Protein AF-A0A820NAZ4-F1 (afdb_monomer_lite)

Structure (mmCIF, N/CA/C/O backbone):
data_AF-A0A820NAZ4-F1
#
_entry.id   AF-A0A820NAZ4-F1
#
loop_
_atom_site.group_PDB
_atom_site.id
_atom_site.type_symbol
_atom_site.label_atom_id
_atom_site.label_alt_id
_atom_site.label_comp_id
_atom_site.label_asym_id
_atom_site.label_entity_id
_atom_site.label_seq_id
_atom_site.pdbx_PDB_ins_code
_atom_site.Cartn_x
_atom_site.Cartn_y
_atom_site.Cartn_z
_atom_site.occupancy
_atom_site.B_iso_or_equiv
_atom_site.auth_seq_id
_atom_site.auth_comp_id
_atom_site.auth_asym_id
_atom_site.auth_atom_id
_atom_site.pdbx_PDB_model_num
ATOM 1 N N . MET A 1 1 ? -23.396 11.439 29.761 1.00 43.31 1 MET A N 1
ATOM 2 C CA . MET A 1 1 ? -22.260 11.178 30.669 1.00 43.31 1 MET A CA 1
ATOM 3 C C . MET A 1 1 ? -22.809 10.510 31.911 1.00 43.31 1 MET A C 1
ATOM 5 O O . MET A 1 1 ? -23.236 11.221 32.805 1.00 43.31 1 MET A O 1
ATOM 9 N N . SER A 1 2 ? -22.842 9.179 31.941 1.00 29.92 2 SER A N 1
ATOM 10 C CA . SER A 1 2 ? -23.024 8.398 33.173 1.00 29.92 2 SER A CA 1
ATOM 11 C C . SER A 1 2 ? -22.960 6.911 32.821 1.00 29.92 2 SER A C 1
ATOM 13 O O . SER A 1 2 ? -23.839 6.388 32.149 1.00 29.92 2 SER A O 1
ATOM 15 N N . CYS A 1 3 ? -21.876 6.248 33.231 1.00 36.50 3 CYS A N 1
ATOM 16 C CA . CYS A 1 3 ? -21.823 4.790 33.334 1.00 36.50 3 CYS A CA 1
ATOM 17 C C . CYS A 1 3 ? -22.458 4.423 34.684 1.00 36.50 3 CYS A C 1
ATOM 19 O O . CYS A 1 3 ? -21.758 4.375 35.690 1.00 36.50 3 CYS A O 1
ATOM 21 N N . THR A 1 4 ? -23.775 4.260 34.730 1.00 37.81 4 THR A N 1
ATOM 22 C CA . THR A 1 4 ? -24.551 3.821 35.908 1.00 37.81 4 THR A CA 1
ATOM 23 C C . THR A 1 4 ? -25.800 3.145 35.345 1.00 37.81 4 THR A C 1
ATOM 25 O O . THR A 1 4 ? -26.426 3.748 34.481 1.00 37.81 4 THR A O 1
ATOM 28 N N . THR A 1 5 ? -26.250 1.947 35.697 1.00 50.81 5 THR A N 1
ATOM 29 C CA . THR A 1 5 ? -26.069 1.032 36.837 1.00 50.81 5 THR A CA 1
ATOM 30 C C . THR A 1 5 ? -26.804 -0.245 36.418 1.00 50.81 5 THR A C 1
ATOM 32 O O . THR A 1 5 ? -27.943 -0.108 35.986 1.00 50.81 5 THR A O 1
ATOM 35 N N . ASP A 1 6 ? -26.177 -1.422 36.507 1.00 37.03 6 ASP A N 1
ATOM 36 C CA . ASP A 1 6 ? -26.756 -2.667 37.061 1.00 37.03 6 ASP A CA 1
ATOM 37 C C . ASP A 1 6 ? -25.753 -3.820 36.841 1.00 37.03 6 ASP A C 1
ATOM 39 O O . ASP A 1 6 ? -25.395 -4.152 35.710 1.00 37.03 6 ASP A O 1
ATOM 43 N N . GLU A 1 7 ? -25.229 -4.379 37.934 1.00 41.09 7 GLU A N 1
ATOM 44 C CA . GLU A 1 7 ? -24.516 -5.671 38.039 1.00 41.09 7 GLU A CA 1
ATOM 45 C C . GLU A 1 7 ? -23.232 -5.935 37.202 1.00 41.09 7 GLU A C 1
ATOM 47 O O . GLU A 1 7 ? -22.525 -6.898 37.489 1.00 41.09 7 GLU A O 1
ATOM 52 N N . ASN A 1 8 ? -22.831 -5.105 36.225 1.00 41.47 8 ASN A N 1
ATOM 53 C CA . ASN A 1 8 ? -21.684 -5.413 35.337 1.00 41.47 8 ASN A CA 1
ATOM 54 C C . ASN A 1 8 ? -20.589 -4.333 35.207 1.00 41.47 8 ASN A C 1
ATOM 56 O O . ASN A 1 8 ? -19.680 -4.469 34.384 1.00 41.47 8 ASN A O 1
ATOM 60 N N . VAL A 1 9 ? -20.602 -3.286 36.037 1.00 43.41 9 VAL A N 1
ATOM 61 C CA . VAL A 1 9 ? -19.617 -2.186 35.977 1.00 43.41 9 VAL A CA 1
ATOM 62 C C . VAL A 1 9 ? -18.813 -2.107 37.275 1.00 43.41 9 VAL A C 1
ATOM 64 O O . VAL A 1 9 ? -19.078 -1.290 38.147 1.00 43.41 9 VAL A O 1
ATOM 67 N N . HIS A 1 10 ? -17.789 -2.950 37.409 1.00 42.31 10 HIS A N 1
ATOM 68 C CA . HIS A 1 10 ? -16.833 -2.879 38.522 1.00 42.31 10 HIS A CA 1
ATOM 69 C C . HIS A 1 10 ? -15.385 -2.896 38.009 1.00 42.31 10 HIS A C 1
ATOM 71 O O . HIS A 1 10 ? -14.638 -3.847 38.224 1.00 42.31 10 HIS A O 1
ATOM 77 N N . CYS A 1 11 ? -14.970 -1.832 37.314 1.00 50.09 11 CYS A N 1
ATOM 78 C CA . CYS A 1 11 ? -13.540 -1.567 37.081 1.00 50.09 11 CYS A CA 1
ATOM 79 C C . CYS A 1 11 ? -13.102 -0.128 37.421 1.00 50.09 11 CYS A C 1
ATOM 81 O O . CYS A 1 11 ? -11.908 0.145 37.391 1.00 50.09 11 CYS A O 1
ATOM 83 N N . LEU A 1 12 ? -14.010 0.779 37.816 1.00 44.16 12 LEU A N 1
ATOM 84 C CA . LEU A 1 12 ? -13.638 2.136 38.257 1.00 44.16 12 LEU A CA 1
ATOM 85 C C . LEU A 1 12 ? -13.208 2.216 39.739 1.00 44.16 12 LEU A C 1
ATOM 87 O O . LEU A 1 12 ? -12.663 3.232 40.150 1.00 44.16 12 LEU A O 1
ATOM 91 N N . LEU A 1 13 ? -13.402 1.152 40.534 1.00 41.19 13 LEU A N 1
ATOM 92 C CA . LEU A 1 13 ? -13.198 1.161 41.996 1.00 41.19 13 LEU A CA 1
ATOM 93 C C . LEU A 1 13 ? -12.199 0.114 42.526 1.00 41.19 13 LEU A C 1
ATOM 95 O O . LEU A 1 13 ? -12.071 -0.061 43.735 1.00 41.19 13 LEU A O 1
ATOM 99 N N . SER A 1 14 ? -11.481 -0.623 41.672 1.00 39.50 14 SER A N 1
ATOM 100 C CA . SER A 1 14 ? -10.548 -1.657 42.153 1.00 39.50 14 SER A CA 1
ATOM 101 C C . SER A 1 14 ? -9.313 -1.798 41.255 1.00 39.50 14 SER A C 1
ATOM 103 O O . SER A 1 14 ? -9.389 -2.487 40.239 1.00 39.50 14 SER A O 1
ATOM 105 N N . PRO A 1 15 ? -8.145 -1.244 41.641 1.00 43.91 15 PRO A N 1
ATOM 106 C CA . PRO A 1 15 ? -6.883 -1.375 40.896 1.00 43.91 15 PRO A CA 1
ATOM 107 C C . PRO A 1 15 ? -6.293 -2.806 40.883 1.00 43.91 15 PRO A C 1
ATOM 109 O O . PRO A 1 15 ? -5.136 -2.991 40.524 1.00 43.91 15 PRO A O 1
ATOM 112 N N . ARG A 1 16 ? -7.069 -3.830 41.275 1.00 42.69 16 ARG A N 1
ATOM 113 C CA . ARG A 1 16 ? -6.657 -5.244 41.390 1.00 42.69 16 ARG A CA 1
ATOM 114 C C . ARG A 1 16 ? -7.432 -6.210 40.484 1.00 42.69 16 ARG A C 1
ATOM 116 O O . ARG A 1 16 ? -7.475 -7.402 40.772 1.00 42.69 16 ARG A O 1
ATOM 123 N N . ARG A 1 17 ? -8.099 -5.743 39.424 1.00 53.03 17 ARG A N 1
ATOM 124 C CA . ARG A 1 17 ? -8.658 -6.662 38.418 1.00 53.03 17 ARG A CA 1
ATOM 125 C C . ARG A 1 17 ? -7.715 -6.769 37.229 1.00 53.03 17 ARG A C 1
ATOM 127 O O . ARG A 1 17 ? -7.567 -5.840 36.443 1.00 53.03 17 ARG A O 1
ATOM 134 N N . ASP A 1 18 ? -7.131 -7.952 37.072 1.00 58.94 18 ASP A N 1
ATOM 135 C CA . ASP A 1 18 ? -6.245 -8.283 35.956 1.00 58.94 18 ASP A CA 1
ATOM 136 C C . ASP A 1 18 ? -6.973 -8.292 34.601 1.00 58.94 18 ASP A C 1
ATOM 138 O O . ASP A 1 18 ? -6.324 -8.338 33.559 1.00 58.94 18 ASP A O 1
ATOM 142 N N . SER A 1 19 ? -8.316 -8.261 34.564 1.00 61.78 19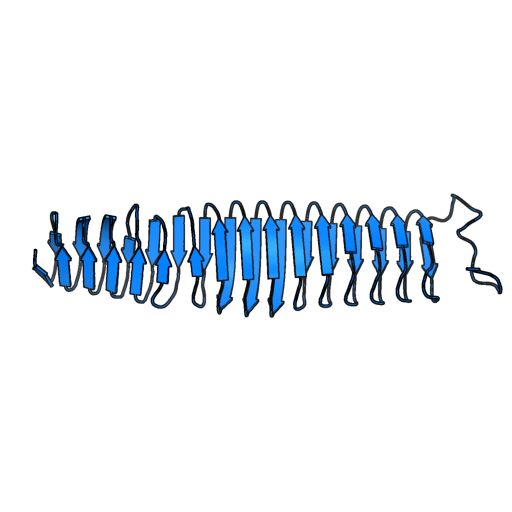 SER A N 1
ATOM 143 C CA . SER A 1 19 ? -9.102 -8.274 33.321 1.00 61.78 19 SER A CA 1
ATOM 144 C C . SER A 1 19 ? -10.504 -7.650 33.448 1.00 61.78 19 SER A C 1
ATOM 146 O O . SER A 1 19 ? -11.267 -8.014 34.342 1.00 61.78 19 SER A O 1
ATOM 148 N N . CYS A 1 20 ? -10.877 -6.780 32.497 1.00 65.50 20 CYS A N 1
ATOM 149 C CA . CYS A 1 20 ? -12.204 -6.150 32.371 1.00 65.50 20 CYS A CA 1
ATOM 150 C C . CYS A 1 20 ? -12.882 -6.504 31.029 1.00 65.50 20 CYS A C 1
ATOM 152 O O . CYS A 1 20 ? -12.213 -6.597 29.995 1.00 65.50 20 CYS A O 1
ATOM 154 N N . ARG A 1 21 ? -14.214 -6.680 31.027 1.00 66.12 21 ARG A N 1
ATOM 155 C CA . ARG A 1 21 ? -15.048 -6.826 29.816 1.00 66.12 21 ARG A CA 1
ATOM 156 C C . ARG A 1 21 ? -16.118 -5.736 29.785 1.00 66.12 21 ARG A C 1
ATOM 158 O O . ARG A 1 21 ? -16.802 -5.563 30.783 1.00 66.12 21 ARG A O 1
ATOM 165 N N . TYR A 1 22 ? -16.288 -5.074 28.643 1.00 66.50 22 TYR A N 1
ATOM 166 C CA . TYR A 1 22 ? -17.330 -4.065 28.429 1.00 66.50 22 TYR A CA 1
ATOM 167 C C . TYR A 1 22 ? -18.214 -4.417 27.239 1.00 66.50 22 TYR A C 1
ATOM 169 O O . TYR A 1 22 ? -17.705 -4.775 26.175 1.00 66.50 22 TYR A O 1
ATOM 177 N N . SER A 1 23 ? -19.525 -4.276 27.434 1.00 63.44 23 SER A N 1
ATOM 178 C CA . SER A 1 23 ? -20.565 -4.481 26.418 1.00 63.44 23 SER A CA 1
ATOM 179 C C . SER A 1 23 ? -21.281 -3.185 26.015 1.00 63.44 23 SER A C 1
ATOM 181 O O . SER A 1 23 ? -22.126 -3.224 25.126 1.00 63.44 23 SER A O 1
ATOM 183 N N . GLU A 1 24 ? -20.945 -2.047 26.629 1.00 63.25 24 GLU A N 1
ATOM 184 C CA . GLU A 1 24 ? -21.557 -0.743 26.347 1.00 63.25 24 GLU A CA 1
ATOM 185 C C . GLU A 1 24 ? -20.566 0.238 25.714 1.00 63.25 24 GLU A C 1
ATOM 187 O O . GLU A 1 24 ? -19.349 0.151 25.911 1.00 63.25 24 GLU A O 1
ATOM 192 N N . SER A 1 25 ? -21.085 1.147 24.888 1.00 64.00 25 SER A N 1
ATOM 193 C CA . SER A 1 25 ? -20.281 2.116 24.144 1.00 64.00 25 SER A CA 1
ATOM 194 C C . SER A 1 25 ? -19.766 3.252 25.028 1.00 64.00 25 SER A C 1
ATOM 196 O O . SER A 1 25 ? -20.462 3.707 25.929 1.00 64.00 25 SER A O 1
ATOM 198 N N . GLY A 1 26 ? -18.568 3.767 24.727 1.00 59.75 26 GLY A N 1
ATOM 199 C CA . GLY A 1 26 ? -18.014 4.948 25.410 1.00 59.75 26 GLY A CA 1
ATOM 200 C C . GLY A 1 26 ? -17.313 4.679 26.749 1.00 59.75 26 GLY A C 1
ATOM 201 O O . GLY A 1 26 ? -17.055 5.617 27.500 1.00 59.75 26 GLY A O 1
ATOM 202 N N . CYS A 1 27 ? -16.998 3.421 27.071 1.00 62.44 27 CYS A N 1
ATOM 203 C CA . CYS A 1 27 ? -16.370 3.057 28.345 1.00 62.44 27 CYS A CA 1
ATOM 204 C C . CYS A 1 27 ? -14.837 3.227 28.359 1.00 62.44 27 CYS A C 1
ATOM 206 O O . CYS A 1 27 ? -14.152 2.978 27.362 1.00 62.44 27 CYS A O 1
ATOM 208 N N . GLY A 1 28 ? -14.299 3.591 29.529 1.00 63.22 28 GLY A N 1
ATOM 209 C CA . GLY A 1 28 ? -12.864 3.642 29.827 1.00 63.22 28 GLY A CA 1
ATOM 210 C C . GLY A 1 28 ? -12.393 2.418 30.624 1.00 63.22 28 GLY A C 1
ATOM 211 O O . GLY A 1 28 ? -13.055 2.012 31.579 1.00 63.22 28 GLY A O 1
ATOM 212 N N . CYS A 1 29 ? -11.250 1.827 30.265 1.00 65.81 29 CYS A N 1
ATOM 213 C CA . CYS A 1 29 ? -10.682 0.675 30.974 1.00 65.81 29 CYS A CA 1
ATOM 214 C C . CYS A 1 29 ? -9.249 0.959 31.442 1.00 65.81 29 CYS A C 1
ATOM 216 O O . CYS A 1 29 ? -8.425 1.346 30.618 1.00 65.81 29 CYS A O 1
ATOM 218 N N . PHE A 1 30 ? -8.946 0.690 32.715 1.00 68.62 30 PHE A N 1
ATOM 219 C CA . PHE A 1 30 ? -7.589 0.710 33.276 1.00 68.62 30 PHE A CA 1
ATOM 220 C C . PHE A 1 30 ? -7.351 -0.607 34.023 1.00 68.62 30 PHE A C 1
ATOM 222 O O . PHE A 1 30 ? -7.817 -0.769 35.148 1.00 68.62 30 PHE A O 1
ATOM 229 N N . ALA A 1 31 ? -6.716 -1.584 33.375 1.00 69.25 31 ALA A N 1
ATOM 230 C CA . ALA A 1 31 ? -6.563 -2.940 33.919 1.00 69.25 31 ALA A CA 1
ATOM 231 C C . ALA A 1 31 ? -5.339 -3.659 33.342 1.00 69.25 31 ALA A C 1
ATOM 233 O O . ALA A 1 31 ? -4.750 -3.204 32.367 1.00 69.25 31 ALA A O 1
ATOM 234 N N . GLY A 1 32 ? -4.991 -4.831 33.880 1.00 69.62 32 GLY A N 1
ATOM 235 C CA . GLY A 1 32 ? -4.027 -5.721 33.221 1.00 69.62 32 GLY A CA 1
ATOM 236 C C . GLY A 1 32 ? -4.482 -6.086 31.800 1.00 69.62 32 GLY A C 1
ATOM 237 O O . GLY A 1 32 ? -3.719 -5.970 30.847 1.00 69.62 32 GLY A O 1
ATOM 238 N N . GLY A 1 33 ? -5.761 -6.419 31.623 1.00 76.12 33 GLY A N 1
ATOM 239 C CA . GLY A 1 33 ? -6.352 -6.810 30.346 1.00 76.12 33 GLY A CA 1
ATOM 240 C C . GLY A 1 33 ? -7.726 -6.188 30.098 1.00 76.12 33 GLY A C 1
ATOM 241 O O . GLY A 1 33 ? -8.526 -6.032 31.018 1.00 76.12 33 GLY A O 1
ATOM 242 N N . CYS A 1 34 ? -8.036 -5.865 28.843 1.00 74.69 34 CYS A N 1
ATOM 243 C CA . CYS A 1 34 ? -9.319 -5.278 28.449 1.00 74.69 34 CYS A CA 1
ATOM 244 C C . CYS A 1 34 ? -9.939 -6.001 27.251 1.00 74.69 34 CYS A C 1
ATOM 246 O O . CYS A 1 34 ? -9.283 -6.209 26.228 1.00 74.69 34 CYS A O 1
ATOM 248 N N . ARG A 1 35 ? -11.229 -6.338 27.352 1.00 77.38 35 ARG A N 1
ATOM 249 C CA . ARG A 1 35 ? -12.066 -6.785 26.232 1.00 77.38 35 ARG A CA 1
ATOM 250 C C . ARG A 1 35 ? -13.223 -5.818 26.022 1.00 77.38 35 ARG A C 1
ATOM 252 O O . ARG A 1 35 ? -14.130 -5.745 26.843 1.00 77.38 35 ARG A O 1
ATOM 259 N N . CYS A 1 36 ? -13.182 -5.098 24.913 1.00 72.88 36 CYS A N 1
ATOM 260 C CA . CYS A 1 36 ? -14.104 -4.021 24.588 1.00 72.88 36 CYS A CA 1
ATOM 261 C C . CYS A 1 36 ? -15.015 -4.537 23.434 1.00 72.88 36 CYS A C 1
ATOM 263 O O . CYS A 1 36 ? -14.535 -4.719 22.313 1.00 72.88 36 CYS A O 1
ATOM 265 N N . PHE A 1 37 ? -16.284 -4.890 23.706 1.00 74.31 37 PHE A N 1
ATOM 266 C CA . PHE A 1 37 ? -17.230 -5.440 22.707 1.00 74.31 37 PHE A CA 1
ATOM 267 C C . PHE A 1 37 ? -18.095 -4.383 22.023 1.00 74.31 37 PHE A C 1
ATOM 269 O O . PHE A 1 37 ? -18.587 -4.632 20.927 1.00 74.31 37 PHE A O 1
ATOM 276 N N . ALA A 1 38 ? -18.241 -3.214 22.636 1.00 68.69 38 ALA A N 1
ATOM 277 C CA . ALA A 1 38 ? -18.958 -2.080 22.076 1.00 68.69 38 ALA A CA 1
ATOM 278 C C . ALA A 1 38 ? -18.001 -0.996 21.563 1.00 68.69 38 ALA A C 1
ATOM 280 O O . ALA A 1 38 ? -16.799 -1.012 21.841 1.00 68.69 38 ALA A O 1
ATOM 281 N N . GLY A 1 39 ? -18.527 -0.114 20.713 1.00 72.00 39 GLY A N 1
ATOM 282 C CA . GLY A 1 39 ? -17.728 0.906 20.040 1.00 72.00 39 GLY A CA 1
ATOM 283 C C . GLY A 1 39 ? -17.372 2.086 20.943 1.00 72.00 39 GLY A C 1
ATOM 284 O O . GLY A 1 39 ? -17.982 2.303 21.988 1.00 72.00 39 GLY A O 1
ATOM 285 N N . GLY A 1 40 ? -16.381 2.879 20.535 1.00 71.06 40 GLY A N 1
ATOM 286 C CA . GLY A 1 40 ? -16.031 4.118 21.243 1.00 71.06 40 GLY A CA 1
ATOM 287 C C . GLY A 1 40 ? -15.323 3.921 22.589 1.00 71.06 40 GLY A C 1
ATOM 288 O O . GLY A 1 40 ? -15.285 4.844 23.397 1.00 71.06 40 GLY A O 1
ATOM 289 N N . CYS A 1 41 ? -14.796 2.728 22.871 1.00 71.31 41 CYS A N 1
ATOM 290 C CA . CYS A 1 41 ? -14.075 2.472 24.118 1.00 71.31 41 CYS A CA 1
ATOM 291 C C . CYS A 1 41 ? -12.646 3.035 24.099 1.00 71.31 41 CYS A C 1
ATOM 293 O O . CYS A 1 41 ? -11.955 2.959 23.080 1.00 71.31 41 CYS A O 1
ATOM 295 N N . SER A 1 42 ? -12.182 3.488 25.264 1.00 77.06 42 SER A N 1
ATOM 296 C CA . SER A 1 42 ? -10.789 3.870 25.522 1.00 77.06 42 SER A CA 1
ATOM 297 C C . SER A 1 42 ? -10.165 2.877 26.501 1.00 77.06 42 SER A C 1
ATOM 299 O O . SER A 1 42 ? -10.535 2.841 27.672 1.00 77.06 42 SER A O 1
ATOM 301 N N . CYS A 1 43 ? -9.245 2.033 26.036 1.00 73.62 43 CYS A N 1
ATOM 302 C CA . CYS A 1 43 ? -8.710 0.915 26.817 1.00 73.62 43 CYS A CA 1
ATOM 303 C C . CYS A 1 43 ? -7.194 1.158 27.093 1.00 73.62 43 CYS A C 1
ATOM 305 O O . CYS A 1 43 ? -6.404 1.237 26.149 1.00 73.62 43 CYS A O 1
ATOM 307 N N . HIS A 1 44 ? -6.786 1.304 28.364 1.00 80.06 44 HIS A N 1
ATOM 308 C CA . HIS A 1 44 ? -5.393 1.441 28.830 1.00 80.06 44 HIS A CA 1
ATOM 309 C C . HIS A 1 44 ? -4.992 0.202 29.648 1.00 80.06 44 HIS A C 1
ATOM 311 O O . HIS A 1 44 ? -5.477 0.004 30.763 1.00 80.06 44 HIS A O 1
ATOM 317 N N . ALA A 1 45 ? -4.161 -0.678 29.084 1.00 78.75 45 ALA A N 1
ATOM 318 C CA . ALA A 1 45 ? -3.889 -1.985 29.692 1.00 78.75 45 ALA A CA 1
ATOM 319 C C . ALA A 1 45 ? -2.553 -2.604 29.283 1.00 78.75 45 ALA A C 1
ATOM 321 O O . ALA A 1 45 ? -1.895 -2.118 28.378 1.00 78.75 45 ALA A O 1
ATOM 322 N N . SER A 1 46 ? -2.148 -3.733 29.870 1.00 79.38 46 SER A N 1
ATOM 323 C CA . SER A 1 46 ? -1.041 -4.507 29.283 1.00 79.38 46 SER A CA 1
ATOM 324 C C . SER A 1 46 ? -1.489 -5.228 27.998 1.00 79.38 46 SER A C 1
ATOM 326 O O . SER A 1 46 ? -0.716 -5.332 27.039 1.00 79.38 46 SER A O 1
ATOM 328 N N . GLY A 1 47 ? -2.767 -5.620 27.913 1.00 82.69 47 GLY A N 1
ATOM 329 C CA . GLY A 1 47 ? -3.384 -6.190 26.712 1.00 82.69 47 GLY A CA 1
ATOM 330 C C . GLY A 1 47 ? -4.813 -5.706 26.443 1.00 82.69 47 GLY A C 1
ATOM 331 O O . GLY A 1 47 ? -5.652 -5.695 27.338 1.00 82.69 47 GLY A O 1
ATOM 332 N N . CYS A 1 48 ? -5.124 -5.379 25.188 1.00 81.94 48 CYS A N 1
ATOM 333 C CA . CYS A 1 48 ? -6.450 -4.935 24.748 1.00 81.94 48 CYS A CA 1
ATOM 334 C C . CYS A 1 48 ? -6.975 -5.782 23.581 1.00 81.94 48 CYS A C 1
ATOM 336 O O . CYS A 1 48 ? -6.255 -6.079 22.626 1.00 81.94 48 CYS A O 1
ATOM 338 N N . SER A 1 49 ? -8.254 -6.154 23.631 1.00 83.94 49 SER A N 1
ATOM 339 C CA . SER A 1 49 ? -8.991 -6.781 22.531 1.00 83.94 49 SER A CA 1
ATOM 340 C C . SER A 1 49 ? -10.299 -6.036 22.271 1.00 83.94 49 SER A C 1
ATOM 342 O O . SER A 1 49 ? -11.194 -6.052 23.112 1.00 83.94 49 SER A O 1
ATOM 344 N N . CYS A 1 50 ? -10.423 -5.414 21.102 1.00 80.38 50 CYS A N 1
ATOM 345 C CA . CYS A 1 50 ? -11.575 -4.609 20.704 1.00 80.38 50 CYS A CA 1
ATOM 346 C C . CYS A 1 50 ? -12.333 -5.297 19.572 1.00 80.38 50 CYS A C 1
ATOM 348 O O . CYS A 1 50 ? -11.767 -5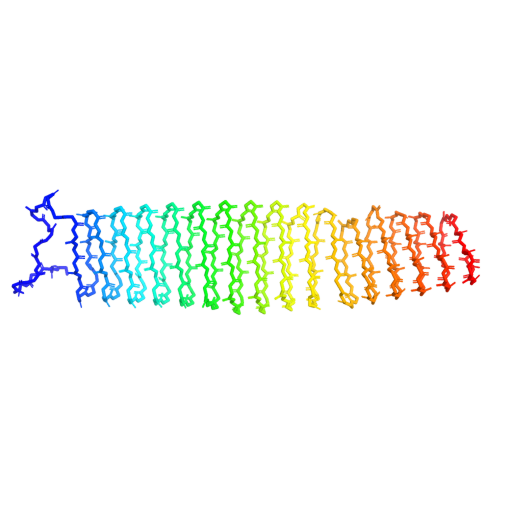.542 18.505 1.00 80.38 50 CYS A O 1
ATOM 350 N N . HIS A 1 51 ? -13.603 -5.616 19.806 1.00 81.31 51 HIS A N 1
ATOM 351 C CA . HIS A 1 51 ? -14.465 -6.277 18.828 1.00 81.31 51 HIS A CA 1
ATOM 352 C C . HIS A 1 51 ? -15.334 -5.312 18.023 1.00 81.31 51 HIS A C 1
ATOM 354 O O . HIS A 1 51 ? -15.696 -5.652 16.902 1.00 81.31 51 HIS A O 1
ATOM 360 N N . ALA A 1 52 ? -15.611 -4.118 18.544 1.00 77.00 52 ALA A N 1
ATOM 361 C CA . ALA A 1 52 ? -16.354 -3.074 17.845 1.00 77.00 52 ALA A CA 1
ATOM 362 C C . ALA A 1 52 ? -15.453 -1.899 17.442 1.00 77.00 52 ALA A C 1
ATOM 364 O O . ALA A 1 52 ? -14.289 -1.812 17.839 1.00 77.00 52 ALA A O 1
ATOM 365 N N . GLY A 1 53 ? -15.976 -1.057 16.550 1.00 77.12 53 GLY A N 1
ATOM 366 C CA . GLY A 1 53 ? -15.212 0.016 15.928 1.00 77.12 53 GLY A CA 1
ATOM 367 C C . GLY A 1 53 ? -15.065 1.264 16.795 1.00 77.12 53 GLY A C 1
ATOM 368 O O . GLY A 1 53 ? -15.754 1.437 17.798 1.00 77.12 53 GLY A O 1
ATOM 369 N N . GLY A 1 54 ? -14.164 2.163 16.400 1.00 77.44 54 GLY A N 1
ATOM 370 C CA . GLY A 1 54 ? -13.982 3.446 17.091 1.00 77.44 54 GLY A CA 1
ATOM 371 C C . GLY A 1 54 ? -13.248 3.350 18.431 1.00 77.44 54 GLY A C 1
ATOM 372 O O . GLY A 1 54 ? -13.403 4.230 19.270 1.00 77.44 54 GLY A O 1
ATOM 373 N N . CYS A 1 55 ? -12.485 2.281 18.675 1.00 77.75 55 CYS A N 1
ATOM 374 C CA . CYS A 1 55 ? -11.748 2.120 19.930 1.00 77.75 55 CYS A CA 1
ATOM 375 C C . CYS A 1 55 ? -10.383 2.822 19.908 1.00 77.75 55 CYS A C 1
ATOM 377 O O . CYS A 1 55 ? -9.622 2.686 18.945 1.00 77.75 55 CYS A O 1
ATOM 379 N N . GLY A 1 56 ? -10.043 3.487 21.013 1.00 81.69 56 GLY A N 1
ATOM 380 C CA . GLY A 1 56 ? -8.699 3.963 21.331 1.00 81.69 56 GLY A CA 1
ATOM 381 C C . GLY A 1 56 ? -8.005 2.999 22.292 1.00 81.69 56 GLY A C 1
ATOM 382 O O . GLY A 1 56 ? -8.533 2.711 23.362 1.00 81.69 56 GLY A O 1
ATOM 383 N N . CYS A 1 57 ? -6.834 2.476 21.933 1.00 81.75 57 CYS A N 1
ATOM 384 C CA . CYS A 1 57 ? -6.117 1.502 22.761 1.00 81.75 57 CYS A CA 1
ATOM 385 C C . CYS A 1 57 ? -4.691 1.958 23.052 1.00 81.75 57 CYS A C 1
ATOM 387 O O . CYS A 1 57 ? -3.924 2.181 22.117 1.00 81.75 57 CYS A O 1
ATOM 389 N N . PHE A 1 58 ? -4.321 1.997 24.328 1.00 84.38 58 PHE A N 1
ATOM 390 C CA . PHE A 1 58 ? -2.946 2.153 24.794 1.00 84.38 58 PHE A CA 1
ATOM 391 C C . PHE A 1 58 ? -2.558 0.883 25.542 1.00 84.38 58 PHE A C 1
ATOM 393 O O . PHE A 1 58 ? -3.047 0.657 26.647 1.00 84.38 58 PHE A O 1
ATOM 400 N N . ALA A 1 59 ? -1.742 0.019 24.931 1.00 84.50 59 ALA A N 1
ATOM 401 C CA . ALA A 1 59 ? -1.378 -1.230 25.594 1.00 84.50 59 ALA A CA 1
ATOM 402 C C . ALA A 1 59 ? -0.019 -1.813 25.229 1.00 84.50 59 ALA A C 1
ATOM 404 O O . ALA A 1 59 ? 0.586 -1.445 24.238 1.00 84.50 59 ALA A O 1
ATOM 405 N N . GLY A 1 60 ? 0.461 -2.799 25.984 1.00 80.56 60 GLY A N 1
ATOM 406 C CA . GLY A 1 60 ? 1.591 -3.619 25.529 1.00 80.56 60 GLY A CA 1
ATOM 407 C C . GLY A 1 60 ? 1.247 -4.381 24.240 1.00 80.56 60 GLY A C 1
ATOM 408 O O . GLY A 1 60 ? 2.048 -4.455 23.301 1.00 80.56 60 GLY A O 1
ATOM 409 N N . SER A 1 61 ? 0.015 -4.889 24.156 1.00 86.44 61 SER A N 1
ATOM 410 C CA . SER A 1 61 ? -0.518 -5.584 22.983 1.00 86.44 61 SER A CA 1
ATOM 411 C C . SER A 1 61 ? -1.970 -5.202 22.683 1.00 86.44 61 SER A C 1
ATOM 413 O O . SER A 1 61 ? -2.808 -5.152 23.578 1.00 86.44 61 SER A O 1
ATOM 415 N N . CYS A 1 62 ? -2.284 -4.965 21.408 1.00 85.50 62 CYS A N 1
ATOM 416 C CA . CYS A 1 62 ? -3.620 -4.586 20.946 1.00 85.50 62 CYS A CA 1
ATOM 417 C C . CYS A 1 62 ? -4.110 -5.511 19.833 1.00 85.50 62 CYS A C 1
ATOM 419 O O . CYS A 1 62 ? -3.398 -5.775 18.857 1.00 85.50 62 CYS A O 1
ATOM 421 N N . ARG A 1 63 ? -5.359 -5.967 19.947 1.00 87.62 63 ARG A N 1
ATOM 422 C CA . ARG A 1 63 ? -6.044 -6.763 18.928 1.00 87.62 63 ARG A CA 1
ATOM 423 C C . ARG A 1 63 ? -7.394 -6.139 18.588 1.00 87.62 63 ARG A C 1
ATOM 425 O O . ARG A 1 63 ? -8.288 -6.117 19.422 1.00 87.62 63 ARG A O 1
ATOM 432 N N . CYS A 1 64 ? -7.554 -5.660 17.362 1.00 84.31 64 CYS A N 1
ATOM 433 C CA . CYS A 1 64 ? -8.762 -4.979 16.903 1.00 84.31 64 CYS A CA 1
ATOM 434 C C . CYS A 1 64 ? -9.422 -5.781 15.787 1.00 84.31 64 CYS A C 1
ATOM 436 O O . CYS A 1 64 ? -8.801 -6.043 14.756 1.00 84.31 64 CYS A O 1
ATOM 438 N N . PHE A 1 65 ? -10.671 -6.184 15.996 1.00 83.31 65 PHE A N 1
ATOM 439 C CA . PHE A 1 65 ? -11.433 -6.973 15.033 1.00 83.31 65 PHE A CA 1
ATOM 440 C C . PHE A 1 65 ? -12.334 -6.123 14.139 1.00 83.31 65 PHE A C 1
ATOM 442 O O . PHE A 1 65 ? -12.595 -6.535 13.016 1.00 83.31 65 PHE A O 1
ATOM 449 N N . ALA A 1 66 ? -12.756 -4.944 14.597 1.00 80.38 66 ALA A N 1
ATOM 450 C CA . ALA A 1 66 ? -13.565 -4.003 13.827 1.00 80.38 66 ALA A CA 1
ATOM 451 C C . ALA A 1 66 ? -12.767 -2.760 13.405 1.00 80.38 66 ALA A C 1
ATOM 453 O O . ALA A 1 66 ? -11.610 -2.576 13.790 1.00 80.38 66 ALA A O 1
ATOM 454 N N . GLY A 1 67 ? -13.370 -1.966 12.519 1.00 78.06 67 GLY A N 1
ATOM 455 C CA . GLY A 1 67 ? -12.712 -0.835 11.878 1.00 78.06 67 GLY A CA 1
ATOM 456 C C . GLY A 1 67 ? -12.691 0.447 12.708 1.00 78.06 67 GLY A C 1
ATOM 457 O O . GLY A 1 67 ? -13.380 0.569 13.716 1.00 78.06 67 GLY A O 1
ATOM 458 N N . GLY A 1 68 ? -11.903 1.434 12.281 1.00 80.00 68 GLY A N 1
ATOM 459 C CA . GLY A 1 68 ? -11.850 2.740 12.953 1.00 80.00 68 GLY A CA 1
ATOM 460 C C . GLY A 1 68 ? -11.120 2.728 14.299 1.00 80.00 68 GLY A C 1
ATOM 461 O O . GLY A 1 68 ? -11.406 3.554 15.159 1.00 80.00 68 GLY A O 1
ATOM 462 N N . CYS A 1 69 ? -10.216 1.773 14.520 1.00 81.00 69 CYS A N 1
ATOM 463 C CA . CYS A 1 69 ? -9.432 1.702 15.753 1.00 81.00 69 CYS A CA 1
ATOM 464 C C . CYS A 1 69 ? -8.141 2.523 15.660 1.00 81.00 69 CYS A C 1
ATOM 466 O O . CYS A 1 69 ? -7.423 2.460 14.658 1.00 81.00 69 CYS A O 1
ATOM 468 N N . SER A 1 70 ? -7.804 3.194 16.759 1.00 86.44 70 SER A N 1
ATOM 469 C CA . SER A 1 70 ? -6.532 3.886 16.966 1.00 86.44 70 SER A CA 1
ATOM 470 C C . SER A 1 70 ? -5.757 3.179 18.071 1.00 86.44 70 SER A C 1
ATOM 472 O O . SER A 1 70 ? -6.210 3.115 19.210 1.00 86.44 70 SER A O 1
ATOM 474 N N . CYS A 1 71 ? -4.602 2.606 17.737 1.00 84.69 71 CYS A N 1
ATOM 475 C CA . CYS A 1 71 ? -3.829 1.774 18.660 1.00 84.69 71 CYS A CA 1
ATOM 476 C C . CYS A 1 71 ? -2.422 2.326 18.852 1.00 84.69 71 CYS A C 1
ATOM 478 O O . CYS A 1 71 ? -1.693 2.487 17.874 1.00 84.69 71 CYS A O 1
ATOM 480 N N . HIS A 1 72 ? -2.021 2.519 20.102 1.00 87.75 72 HIS A N 1
ATOM 481 C CA . HIS A 1 72 ? -0.647 2.759 20.509 1.00 87.75 72 HIS A CA 1
ATOM 482 C C . HIS A 1 72 ? -0.173 1.567 21.345 1.00 87.75 72 HIS A C 1
ATOM 484 O O . HIS A 1 72 ? -0.674 1.359 22.452 1.00 87.75 72 HIS A O 1
ATOM 490 N N . ALA A 1 73 ? 0.727 0.736 20.806 1.00 86.31 73 ALA A N 1
ATOM 491 C CA . ALA A 1 73 ? 1.149 -0.468 21.519 1.00 86.31 73 ALA A CA 1
ATOM 492 C C . ALA A 1 73 ? 2.558 -0.970 21.214 1.00 86.31 73 ALA A C 1
ATOM 494 O O . ALA A 1 73 ? 3.163 -0.591 20.227 1.00 86.31 73 ALA A O 1
ATOM 495 N N . GLY A 1 74 ? 3.084 -1.904 22.006 1.00 82.06 74 GLY A N 1
ATOM 496 C CA . GLY A 1 74 ? 4.278 -2.656 21.596 1.00 82.06 74 GLY A CA 1
ATOM 497 C C . GLY A 1 74 ? 4.001 -3.513 20.351 1.00 82.06 74 GLY A C 1
ATOM 498 O O . GLY A 1 74 ? 4.807 -3.581 19.418 1.00 82.06 74 GLY A O 1
ATOM 499 N N . SER A 1 75 ? 2.812 -4.118 20.301 1.00 88.00 75 SER A N 1
ATOM 500 C CA . SER A 1 75 ? 2.339 -4.924 19.174 1.00 88.00 75 SER A CA 1
ATOM 501 C C . SER A 1 75 ? 0.862 -4.676 18.857 1.00 88.00 75 SER A C 1
ATOM 503 O O . SER A 1 75 ? 0.019 -4.652 19.751 1.00 88.00 75 SER A O 1
ATOM 505 N N . CYS A 1 76 ? 0.538 -4.536 17.570 1.00 86.56 76 CYS A N 1
ATOM 506 C CA . CYS A 1 76 ? -0.821 -4.295 17.082 1.00 86.56 76 CYS A CA 1
ATOM 507 C C . CYS A 1 76 ? -1.228 -5.329 16.030 1.00 86.56 76 CYS A C 1
ATOM 509 O O . CYS A 1 76 ? -0.505 -5.569 15.060 1.00 86.56 76 CYS A O 1
ATOM 511 N N . ARG A 1 77 ? -2.421 -5.911 16.186 1.00 88.44 77 ARG A N 1
ATOM 512 C CA . ARG A 1 77 ? -3.074 -6.744 15.168 1.00 88.44 77 ARG A CA 1
ATOM 513 C C . ARG A 1 77 ? -4.463 -6.211 14.850 1.00 88.44 77 ARG A C 1
ATOM 515 O O . ARG A 1 77 ? -5.325 -6.213 15.722 1.00 88.44 77 ARG A O 1
ATOM 522 N N . CYS A 1 78 ? -4.694 -5.836 13.598 1.00 84.88 78 CYS A N 1
ATOM 523 C CA . CYS A 1 78 ? -5.972 -5.310 13.124 1.00 84.88 78 CYS A CA 1
ATOM 524 C C . CYS A 1 78 ? -6.538 -6.204 12.020 1.00 84.88 78 CYS A C 1
ATOM 526 O O . CYS A 1 78 ? -5.828 -6.529 11.069 1.00 84.88 78 CYS A O 1
ATOM 528 N N . PHE A 1 79 ? -7.802 -6.601 12.140 1.00 84.12 79 PHE A N 1
ATOM 529 C CA . PHE A 1 79 ? -8.475 -7.495 11.189 1.00 84.12 79 PHE A CA 1
ATOM 530 C C . PHE A 1 79 ? -9.501 -6.790 10.298 1.00 84.12 79 PHE A C 1
ATOM 532 O O . PHE A 1 79 ? -9.938 -7.384 9.322 1.00 84.12 79 PHE A O 1
ATOM 539 N N . ALA A 1 80 ? -9.860 -5.542 10.596 1.00 79.56 80 ALA A N 1
ATOM 540 C CA . ALA A 1 80 ? -10.806 -4.749 9.815 1.00 79.56 80 ALA A CA 1
ATOM 541 C C . ALA A 1 80 ? -10.199 -3.406 9.383 1.00 79.56 80 ALA A C 1
ATOM 543 O O . ALA A 1 80 ? -9.067 -3.071 9.741 1.00 79.56 80 ALA A O 1
ATOM 544 N N . GLY A 1 81 ? -10.923 -2.693 8.519 1.00 78.06 81 GLY A N 1
ATOM 545 C CA . GLY A 1 81 ? -10.403 -1.527 7.811 1.00 78.06 81 GLY A CA 1
ATOM 546 C C . GLY A 1 81 ? -10.419 -0.222 8.606 1.00 78.06 81 GLY A C 1
ATOM 547 O O . GLY A 1 81 ? -11.092 -0.098 9.624 1.00 78.06 81 GLY A O 1
ATOM 548 N N . GLY A 1 82 ? -9.686 0.786 8.136 1.00 80.19 82 GLY A N 1
ATOM 549 C CA . GLY A 1 82 ? -9.683 2.115 8.764 1.00 80.19 82 GLY A CA 1
ATOM 550 C C . GLY A 1 82 ? -8.932 2.179 10.097 1.00 80.19 82 GLY A C 1
ATOM 551 O O . GLY A 1 82 ? -9.287 2.972 10.964 1.00 80.19 82 GLY A O 1
ATOM 552 N N . CYS A 1 83 ? -7.923 1.330 10.297 1.00 80.94 83 CYS A N 1
ATOM 553 C CA . CYS A 1 83 ? -7.119 1.337 11.520 1.00 80.94 83 CYS A CA 1
ATOM 554 C C . CYS A 1 83 ? -5.897 2.252 11.396 1.00 80.94 83 CYS A C 1
ATOM 556 O O . CYS A 1 83 ? -5.215 2.259 10.366 1.00 80.94 83 CYS A O 1
ATOM 558 N N . SER A 1 84 ? -5.591 2.960 12.482 1.00 87.19 84 SER A N 1
ATOM 559 C CA . SER A 1 84 ? -4.339 3.692 12.666 1.00 87.19 84 SER A CA 1
ATOM 560 C C . SER A 1 84 ? -3.547 3.066 13.809 1.00 87.19 84 SER A C 1
ATOM 562 O O . SER A 1 84 ? -4.019 2.998 14.942 1.00 87.19 84 SER A O 1
ATOM 564 N N . CYS A 1 85 ? -2.345 2.576 13.518 1.00 85.25 85 CYS A N 1
ATOM 565 C CA . CYS A 1 85 ? -1.523 1.852 14.483 1.00 85.25 85 CYS A CA 1
ATOM 566 C C . CYS A 1 85 ? -0.157 2.509 14.627 1.00 85.25 85 CYS A C 1
ATOM 568 O O . CYS A 1 85 ? 0.545 2.695 13.635 1.00 85.25 85 CYS A O 1
ATOM 570 N N . HIS A 1 86 ? 0.234 2.784 15.864 1.00 88.12 86 HIS A N 1
ATOM 571 C CA . HIS A 1 86 ? 1.566 3.222 16.244 1.00 88.12 86 HIS A CA 1
ATOM 572 C C . HIS A 1 86 ? 2.162 2.151 17.162 1.00 88.12 86 HIS A C 1
ATOM 574 O O . HIS A 1 86 ? 1.725 2.015 18.305 1.00 88.12 86 HIS A O 1
ATOM 580 N N . ALA A 1 87 ? 3.076 1.321 16.653 1.00 86.81 87 ALA A N 1
ATOM 581 C CA . ALA A 1 87 ? 3.596 0.206 17.440 1.00 86.81 87 ALA A CA 1
ATOM 582 C C . ALA A 1 87 ? 5.003 -0.249 17.082 1.00 86.81 87 ALA A C 1
ATOM 584 O O . ALA A 1 87 ? 5.469 -0.012 15.984 1.00 86.81 87 ALA A O 1
ATOM 585 N N . GLY A 1 88 ? 5.673 -0.997 17.960 1.00 82.06 88 GLY A N 1
ATOM 586 C CA . GLY A 1 88 ? 6.925 -1.669 17.582 1.00 82.06 88 GLY A CA 1
ATOM 587 C C . GLY A 1 88 ? 6.721 -2.624 16.397 1.00 82.06 88 GLY A C 1
ATOM 588 O O . GLY A 1 88 ? 7.515 -2.651 15.454 1.00 82.06 88 GLY A O 1
ATOM 589 N N . SER A 1 89 ? 5.598 -3.349 16.402 1.00 86.94 89 SER A N 1
ATOM 590 C CA . SER A 1 89 ? 5.177 -4.228 15.309 1.00 86.94 89 SER A CA 1
ATOM 591 C C . SER A 1 89 ? 3.684 -4.100 14.993 1.00 86.94 89 SER A C 1
ATOM 593 O O . SER A 1 89 ? 2.843 -4.090 15.893 1.00 86.94 89 SER A O 1
ATOM 595 N N . CYS A 1 90 ? 3.346 -4.051 13.703 1.00 85.81 90 CYS A N 1
ATOM 596 C CA . CYS A 1 90 ? 1.968 -3.945 13.218 1.00 85.81 90 CYS A CA 1
ATOM 597 C C . CYS A 1 90 ? 1.642 -5.060 12.223 1.00 85.81 90 CYS A C 1
ATOM 599 O O . CYS A 1 90 ? 2.394 -5.297 11.275 1.00 85.81 90 CYS A O 1
ATOM 601 N N . ARG A 1 91 ? 0.489 -5.714 12.399 1.00 87.50 91 ARG A N 1
ATOM 602 C CA . ARG A 1 91 ? -0.071 -6.651 11.421 1.00 87.50 91 ARG A CA 1
ATOM 603 C C . ARG A 1 91 ? -1.515 -6.285 11.095 1.00 87.50 91 ARG A C 1
ATOM 605 O O . ARG A 1 91 ? -2.360 -6.287 11.984 1.00 87.50 91 ARG A O 1
ATOM 612 N N . CYS A 1 92 ? -1.802 -6.011 9.830 1.00 83.31 92 CYS A N 1
ATOM 613 C CA . CYS A 1 92 ? -3.118 -5.569 9.377 1.00 83.31 92 CYS A CA 1
ATOM 614 C C . CYS A 1 92 ? -3.658 -6.504 8.294 1.00 83.31 92 CYS A C 1
ATOM 616 O O . CYS A 1 92 ? -2.944 -6.813 7.344 1.00 83.31 92 CYS A O 1
ATOM 618 N N . HIS A 1 93 ? -4.908 -6.937 8.438 1.00 82.69 93 HIS A N 1
ATOM 619 C CA . HIS A 1 93 ? -5.583 -7.905 7.568 1.00 82.69 93 HIS A CA 1
ATOM 620 C C . HIS A 1 93 ? -6.876 -7.339 6.943 1.00 82.69 93 HIS A C 1
ATOM 622 O O . HIS A 1 93 ? -7.873 -8.047 6.860 1.00 82.69 93 HIS A O 1
ATOM 628 N N . ALA A 1 94 ? -6.884 -6.066 6.532 1.00 72.69 94 ALA A N 1
ATOM 629 C CA . ALA A 1 94 ? -8.031 -5.419 5.883 1.00 72.69 94 ALA A CA 1
ATOM 630 C C . ALA A 1 94 ? -7.644 -4.109 5.181 1.00 72.69 94 ALA A C 1
ATOM 632 O O . ALA A 1 94 ? -6.525 -3.631 5.333 1.00 72.69 94 ALA A O 1
ATOM 633 N N . GLY A 1 95 ? -8.567 -3.524 4.410 1.00 75.06 95 GLY A N 1
ATOM 634 C CA . GLY A 1 95 ? -8.326 -2.314 3.618 1.00 75.06 95 GLY A CA 1
ATOM 635 C C . GLY A 1 95 ? -8.239 -1.009 4.421 1.00 75.06 95 GLY A C 1
ATOM 636 O O . GLY A 1 95 ? -8.956 -0.807 5.397 1.00 75.06 95 GLY A O 1
ATOM 637 N N . GLY A 1 96 ? -7.389 -0.083 3.978 1.00 76.25 96 GLY A N 1
ATOM 638 C CA . GLY A 1 96 ? -7.324 1.276 4.522 1.00 76.25 96 GLY A CA 1
ATOM 639 C C . GLY A 1 96 ? -6.621 1.380 5.876 1.00 76.25 96 GLY A C 1
ATOM 640 O O . GLY A 1 96 ? -7.156 1.987 6.801 1.00 76.25 96 GLY A O 1
ATOM 641 N N . CYS A 1 97 ? -5.428 0.799 6.010 1.00 79.06 97 CYS A N 1
ATOM 642 C CA . CYS A 1 97 ? -4.638 0.885 7.243 1.00 79.06 97 CYS A CA 1
ATOM 643 C C . CYS A 1 97 ? -3.525 1.936 7.150 1.00 79.06 97 CYS A C 1
ATOM 645 O O . CYS A 1 97 ? -2.841 2.041 6.127 1.00 79.06 97 CYS A O 1
ATOM 647 N N . ARG A 1 98 ? -3.310 2.670 8.247 1.00 85.12 98 ARG A N 1
ATOM 648 C CA . ARG A 1 98 ? -2.132 3.518 8.467 1.00 85.12 98 ARG A CA 1
ATOM 649 C C . ARG A 1 98 ? -1.298 2.932 9.596 1.00 85.12 98 ARG A C 1
ATOM 651 O O . ARG A 1 98 ? -1.786 2.781 10.713 1.00 85.12 98 ARG A O 1
ATOM 658 N N . CYS A 1 99 ? -0.046 2.603 9.315 1.00 83.69 99 CYS A N 1
ATOM 659 C CA . CYS A 1 99 ? 0.829 1.952 10.283 1.00 83.69 99 CYS A CA 1
ATOM 660 C C . CYS A 1 99 ? 2.142 2.712 10.417 1.00 83.69 99 CYS A C 1
ATOM 662 O O . CYS A 1 99 ? 2.830 2.926 9.423 1.00 83.69 99 CYS A O 1
ATOM 664 N N . PHE A 1 100 ? 2.502 3.043 11.648 1.00 85.94 100 PHE A N 1
ATOM 665 C CA . PHE A 1 100 ? 3.797 3.579 12.039 1.00 85.94 100 PHE A CA 1
ATOM 666 C C . PHE A 1 100 ? 4.458 2.540 12.941 1.00 85.94 100 PHE A C 1
ATOM 668 O O . PHE A 1 100 ? 3.963 2.297 14.045 1.00 85.94 100 PHE A O 1
ATOM 675 N N . ALA A 1 101 ? 5.491 1.847 12.449 1.00 85.56 101 ALA A N 1
ATOM 676 C CA . ALA A 1 101 ? 6.091 0.755 13.212 1.00 85.56 101 ALA A CA 1
ATOM 677 C C . ALA A 1 101 ? 7.557 0.447 12.923 1.00 85.56 101 ALA A C 1
ATOM 679 O O . ALA A 1 101 ? 8.075 0.801 11.882 1.00 85.56 101 ALA A O 1
ATOM 680 N N . GLY A 1 102 ? 8.242 -0.291 13.797 1.00 80.50 102 GLY A N 1
ATOM 681 C CA . GLY A 1 102 ? 9.551 -0.864 13.446 1.00 80.50 102 GLY A CA 1
ATOM 682 C C . GLY A 1 102 ? 9.427 -1.883 12.303 1.00 80.50 102 GLY A C 1
ATOM 683 O O . GLY A 1 102 ? 10.194 -1.862 11.337 1.00 80.50 102 GLY A O 1
ATOM 684 N N . GLY A 1 103 ? 8.395 -2.727 12.373 1.00 83.62 103 GLY A N 1
ATOM 685 C CA . GLY A 1 103 ? 8.034 -3.685 11.328 1.00 83.62 103 GLY A CA 1
ATOM 686 C C . GLY A 1 103 ? 6.534 -3.703 11.044 1.00 83.62 103 GLY A C 1
ATOM 687 O O . GLY A 1 103 ? 5.717 -3.716 11.967 1.00 83.62 103 GLY A O 1
ATOM 688 N N . CYS A 1 104 ? 6.164 -3.737 9.762 1.00 82.88 104 CYS A N 1
ATOM 689 C CA . CYS A 1 104 ? 4.771 -3.716 9.330 1.00 82.88 104 CYS A CA 1
ATOM 690 C C . CYS A 1 104 ? 4.451 -4.839 8.334 1.00 82.88 104 CYS A C 1
ATOM 692 O O . CYS A 1 104 ? 5.104 -4.977 7.300 1.00 82.88 104 CYS A O 1
ATOM 694 N N . GLY A 1 105 ? 3.423 -5.633 8.636 1.00 83.88 105 GLY A N 1
ATOM 695 C CA . GLY A 1 105 ? 2.869 -6.659 7.756 1.00 83.88 105 GLY A CA 1
ATOM 696 C C . GLY A 1 105 ? 1.428 -6.336 7.374 1.00 83.88 105 GLY A C 1
ATOM 697 O O . GLY A 1 105 ? 0.554 -6.363 8.234 1.00 83.88 105 GLY A O 1
ATOM 698 N N . CYS A 1 106 ? 1.154 -6.078 6.098 1.00 79.75 106 CYS A N 1
ATOM 699 C CA . CYS A 1 106 ? -0.187 -5.727 5.627 1.00 79.75 106 CYS A CA 1
ATOM 700 C C . CYS A 1 106 ? -0.693 -6.730 4.590 1.00 79.75 106 CYS A C 1
ATOM 702 O O . CYS A 1 106 ? 0.001 -7.019 3.617 1.00 79.75 106 CYS A O 1
ATOM 704 N N . HIS A 1 107 ? -1.917 -7.213 4.780 1.00 84.19 107 HIS A N 1
ATOM 705 C CA . HIS A 1 107 ? -2.683 -7.984 3.807 1.00 84.19 107 HIS A CA 1
ATOM 706 C C . HIS A 1 107 ? -4.009 -7.245 3.557 1.00 84.19 107 HIS A C 1
ATOM 708 O O . HIS A 1 107 ? -4.942 -7.390 4.343 1.00 84.19 107 HIS A O 1
ATOM 714 N N . ALA A 1 108 ? -4.050 -6.345 2.566 1.00 71.44 108 ALA A N 1
ATOM 715 C CA . ALA A 1 108 ? -5.039 -5.258 2.518 1.00 71.44 108 ALA A CA 1
ATOM 716 C C . ALA A 1 108 ? -5.311 -4.708 1.107 1.00 71.44 108 ALA A C 1
ATOM 718 O O . ALA A 1 108 ? -4.405 -4.637 0.291 1.00 71.44 108 ALA A O 1
ATOM 719 N N . SER A 1 109 ? -6.511 -4.194 0.829 1.00 69.31 109 SER A N 1
ATOM 720 C CA . SER A 1 109 ? -6.744 -3.271 -0.296 1.00 69.31 109 SER A CA 1
ATOM 721 C C . SER A 1 109 ? -6.472 -1.834 0.177 1.00 69.31 109 SER A C 1
ATOM 723 O O . SER A 1 109 ? -7.333 -1.214 0.800 1.00 69.31 109 SER A O 1
ATOM 725 N N . GLY A 1 110 ? -5.262 -1.314 -0.028 1.00 73.31 110 GLY A N 1
ATOM 726 C CA . GLY A 1 110 ? -4.860 0.018 0.433 1.00 73.31 110 GLY A CA 1
ATOM 727 C C . GLY A 1 110 ? -4.118 0.003 1.768 1.00 73.31 110 GLY A C 1
ATOM 728 O O . GLY A 1 110 ? -4.719 -0.225 2.819 1.00 73.31 110 GLY A O 1
ATOM 729 N N . CYS A 1 111 ? -2.816 0.298 1.742 1.00 76.75 111 CYS A N 1
ATOM 730 C CA . CYS A 1 111 ? -2.009 0.450 2.951 1.00 76.75 111 CYS A CA 1
ATOM 731 C C . CYS A 1 111 ? -1.057 1.651 2.884 1.00 76.75 111 CYS A C 1
ATOM 733 O O . CYS A 1 111 ? -0.425 1.884 1.856 1.00 76.75 111 CYS A O 1
ATOM 735 N N . SER A 1 112 ? -0.935 2.393 3.985 1.00 83.62 112 SER A N 1
ATOM 736 C CA . SER A 1 112 ? 0.089 3.425 4.170 1.00 83.62 112 SER A CA 1
ATOM 737 C C . SER A 1 112 ? 0.965 3.047 5.356 1.00 83.62 112 SER A C 1
ATOM 739 O O . SER A 1 112 ? 0.508 3.064 6.498 1.00 83.62 112 SER A O 1
ATOM 741 N N . CYS A 1 113 ? 2.217 2.691 5.093 1.00 80.19 113 CYS A N 1
ATOM 742 C CA . CYS A 1 113 ? 3.137 2.187 6.109 1.00 80.19 113 CYS A CA 1
ATOM 743 C C . CYS A 1 113 ? 4.362 3.091 6.209 1.00 80.19 113 CYS A C 1
ATOM 745 O O . CYS A 1 113 ? 5.033 3.324 5.205 1.00 80.19 113 CYS A O 1
ATOM 747 N N . HIS A 1 114 ? 4.676 3.547 7.414 1.00 85.31 114 HIS A N 1
ATOM 748 C CA . HIS A 1 114 ? 5.942 4.170 7.761 1.00 85.31 114 HIS A CA 1
ATOM 749 C C . HIS A 1 114 ? 6.675 3.232 8.721 1.00 85.31 114 HIS A C 1
ATOM 751 O O . HIS A 1 114 ? 6.255 3.083 9.870 1.00 85.31 114 HIS A O 1
ATOM 757 N N . ALA A 1 115 ? 7.697 2.518 8.240 1.00 81.94 115 ALA A N 1
ATOM 758 C CA . ALA A 1 115 ? 8.365 1.525 9.075 1.00 81.94 115 ALA A CA 1
ATOM 759 C C . ALA A 1 115 ? 9.832 1.273 8.758 1.00 81.94 115 ALA A C 1
ATOM 761 O O . ALA A 1 115 ? 10.281 1.533 7.658 1.00 81.94 115 ALA A O 1
ATOM 762 N N . GLY A 1 116 ? 10.587 0.673 9.678 1.00 77.44 116 GLY A N 1
ATOM 763 C CA . GLY A 1 116 ? 11.926 0.167 9.346 1.00 77.44 116 GLY A CA 1
ATOM 764 C C . GLY A 1 116 ? 11.863 -0.888 8.232 1.00 77.44 116 GLY A C 1
ATOM 765 O O . GLY A 1 116 ? 12.618 -0.838 7.259 1.00 77.44 116 GLY A O 1
ATOM 766 N N . SER A 1 117 ? 10.891 -1.799 8.330 1.00 81.38 117 SER A N 1
ATOM 767 C CA . SER A 1 117 ? 10.621 -2.830 7.325 1.00 81.38 117 SER A CA 1
ATOM 768 C C . SER A 1 117 ? 9.125 -3.011 7.049 1.00 81.38 117 SER A C 1
ATOM 770 O O . SER A 1 117 ? 8.305 -3.021 7.968 1.00 81.38 117 SER A O 1
ATOM 772 N N . CYS A 1 118 ? 8.768 -3.195 5.775 1.00 78.88 118 CYS A N 1
ATOM 773 C CA . CYS A 1 118 ? 7.386 -3.388 5.325 1.00 78.88 118 CYS A CA 1
ATOM 774 C C . CYS A 1 118 ? 7.240 -4.650 4.470 1.00 78.88 118 CYS A C 1
ATOM 776 O O . CYS A 1 118 ? 7.969 -4.840 3.495 1.00 78.88 118 CYS A O 1
ATOM 778 N N . ARG A 1 119 ? 6.244 -5.485 4.783 1.00 82.75 119 ARG A N 1
ATOM 779 C CA . ARG A 1 119 ? 5.794 -6.594 3.936 1.00 82.75 119 ARG A CA 1
ATOM 780 C C . ARG A 1 119 ? 4.316 -6.422 3.610 1.00 82.75 119 ARG A C 1
ATOM 782 O O . ARG A 1 119 ? 3.470 -6.537 4.491 1.00 82.75 119 ARG A O 1
ATOM 789 N N . CYS A 1 120 ? 4.007 -6.181 2.344 1.00 75.88 120 CYS A N 1
ATOM 790 C CA . CYS A 1 120 ? 2.658 -5.857 1.893 1.00 75.88 120 CYS A CA 1
ATOM 791 C C . CYS A 1 120 ? 2.196 -6.854 0.828 1.00 75.88 120 CYS A C 1
ATOM 793 O O . CYS A 1 120 ? 2.872 -7.045 -0.179 1.00 75.88 120 CYS A O 1
ATOM 795 N N . HIS A 1 121 ? 1.035 -7.461 1.040 1.00 78.94 121 HIS A N 1
ATOM 796 C CA . HIS A 1 121 ? 0.287 -8.249 0.063 1.00 78.94 121 HIS A CA 1
ATOM 797 C C . HIS A 1 121 ? -1.023 -7.490 -0.190 1.00 78.94 121 HIS A C 1
ATOM 799 O O . HIS A 1 121 ? -1.881 -7.456 0.688 1.00 78.94 121 HIS A O 1
ATOM 805 N N . ALA A 1 122 ? -1.141 -6.746 -1.293 1.00 66.38 122 ALA A N 1
ATOM 806 C CA . ALA A 1 122 ? -2.177 -5.712 -1.385 1.00 66.38 122 ALA A CA 1
ATOM 807 C C . ALA A 1 122 ? -2.494 -5.210 -2.800 1.00 66.38 122 ALA A C 1
ATOM 809 O O . ALA A 1 122 ? -1.667 -5.285 -3.698 1.00 66.38 122 ALA A O 1
ATOM 810 N N . GLY A 1 123 ? -3.666 -4.603 -2.990 1.00 62.72 123 GLY A N 1
ATOM 811 C CA . GLY A 1 123 ? -3.898 -3.665 -4.096 1.00 62.72 123 GLY A CA 1
ATOM 812 C C . GLY A 1 123 ? -3.680 -2.245 -3.583 1.00 62.72 123 GLY A C 1
ATOM 813 O O . GLY A 1 123 ? -4.413 -1.827 -2.693 1.00 62.72 123 GLY A O 1
ATOM 814 N N . GLY A 1 124 ? -2.674 -1.521 -4.081 1.00 68.00 124 GLY A N 1
ATOM 815 C CA . GLY A 1 124 ? -2.365 -0.162 -3.625 1.00 68.00 124 GLY A CA 1
ATOM 816 C C . GLY A 1 124 ? -1.628 -0.107 -2.282 1.00 68.00 124 GLY A C 1
ATOM 817 O O . GLY A 1 124 ? -2.233 -0.299 -1.231 1.00 68.00 124 GLY A O 1
ATOM 818 N N . CYS A 1 125 ? -0.331 0.214 -2.279 1.00 71.38 125 CYS A N 1
ATOM 819 C CA . CYS A 1 125 ? 0.397 0.473 -1.028 1.00 71.38 125 CYS A CA 1
ATOM 820 C C . CYS A 1 125 ? 1.387 1.625 -1.160 1.00 71.38 125 CYS A C 1
ATOM 822 O O . CYS A 1 125 ? 2.148 1.690 -2.123 1.00 71.38 125 CYS A O 1
ATOM 824 N N . ARG A 1 126 ? 1.398 2.506 -0.160 1.00 76.25 126 ARG A N 1
ATOM 825 C CA . ARG A 1 126 ? 2.375 3.577 0.002 1.00 76.25 126 ARG A CA 1
ATOM 826 C C . ARG A 1 126 ? 3.272 3.246 1.190 1.00 76.25 126 ARG A C 1
ATOM 828 O O . ARG A 1 126 ? 2.833 3.288 2.335 1.00 76.25 126 ARG A O 1
ATOM 835 N N . CYS A 1 127 ? 4.520 2.892 0.917 1.00 74.19 127 CYS A N 1
ATOM 836 C CA . CYS A 1 127 ? 5.465 2.476 1.948 1.00 74.19 127 CYS A CA 1
ATOM 837 C C . CYS A 1 127 ? 6.630 3.460 2.023 1.00 74.19 127 CYS A C 1
ATOM 839 O O . CYS A 1 127 ? 7.310 3.686 1.028 1.00 74.19 127 CYS A O 1
ATOM 841 N N . PHE A 1 128 ? 6.876 4.000 3.208 1.00 78.19 128 PHE A N 1
ATOM 842 C CA . PHE A 1 128 ? 8.084 4.730 3.563 1.00 78.19 128 PHE A CA 1
ATOM 843 C C . PHE A 1 128 ? 8.880 3.826 4.500 1.00 78.19 128 PHE A C 1
ATOM 845 O O . PHE A 1 128 ? 8.457 3.628 5.639 1.00 78.19 128 PHE A O 1
ATOM 852 N N . ALA A 1 129 ? 9.954 3.199 4.014 1.00 73.19 129 ALA A N 1
ATOM 853 C CA . ALA A 1 129 ? 10.700 2.261 4.849 1.00 73.19 129 ALA A CA 1
ATOM 854 C C . ALA A 1 129 ? 12.193 2.166 4.570 1.00 73.19 129 ALA A C 1
ATOM 856 O O . ALA A 1 129 ? 12.659 2.581 3.523 1.00 73.19 129 ALA A O 1
ATOM 857 N N . GLY A 1 130 ? 12.955 1.546 5.471 1.00 66.50 130 GLY A N 1
ATOM 858 C CA . GLY A 1 130 ? 14.316 1.111 5.141 1.00 66.50 130 GLY A CA 1
ATOM 859 C C . GLY A 1 130 ? 14.299 0.027 4.056 1.00 66.50 130 GLY A C 1
ATOM 860 O O . GLY A 1 130 ? 15.042 0.100 3.078 1.00 66.50 130 GLY A O 1
ATOM 861 N N . GLY A 1 131 ? 13.378 -0.937 4.184 1.00 70.12 131 GLY A N 1
ATOM 862 C CA . GLY A 1 131 ? 13.173 -2.014 3.214 1.00 70.12 131 GLY A CA 1
ATOM 863 C C . GLY A 1 131 ? 11.704 -2.391 3.004 1.00 70.12 131 GLY A C 1
ATOM 864 O O . GLY A 1 131 ? 10.934 -2.494 3.960 1.00 70.12 131 GLY A O 1
ATOM 865 N N . CYS A 1 132 ? 11.314 -2.643 1.750 1.00 70.69 132 CYS A N 1
ATOM 866 C CA . CYS A 1 132 ? 9.951 -3.034 1.369 1.00 70.69 132 CYS A CA 1
ATOM 867 C C . CYS A 1 132 ? 9.915 -4.337 0.554 1.00 70.69 132 CYS A C 1
ATOM 869 O O . CYS A 1 132 ? 10.625 -4.486 -0.440 1.00 70.69 132 CYS A O 1
ATOM 871 N N . ARG A 1 133 ? 9.022 -5.265 0.918 1.00 75.50 133 ARG A N 1
ATOM 872 C CA . ARG A 1 133 ? 8.606 -6.412 0.091 1.00 75.50 133 ARG A CA 1
ATOM 873 C C . ARG A 1 133 ? 7.126 -6.286 -0.245 1.00 75.50 133 ARG A C 1
ATOM 875 O O . ARG A 1 133 ? 6.283 -6.441 0.635 1.00 75.50 133 ARG A O 1
ATOM 882 N N . CYS A 1 134 ? 6.817 -6.055 -1.515 1.00 70.25 134 CYS A N 1
ATOM 883 C CA . CYS A 1 134 ? 5.461 -5.813 -1.990 1.00 70.25 134 CYS A CA 1
ATOM 884 C C . CYS A 1 134 ? 5.038 -6.880 -3.012 1.00 70.25 134 CYS A C 1
ATOM 886 O O . CYS A 1 134 ? 5.617 -7.011 -4.091 1.00 70.25 134 CYS A O 1
ATOM 888 N N . PHE A 1 135 ? 3.993 -7.626 -2.671 1.00 74.06 135 PHE A N 1
ATOM 889 C CA . PHE A 1 135 ? 3.287 -8.567 -3.537 1.00 74.06 135 PHE A CA 1
ATOM 890 C C . PHE A 1 135 ? 1.955 -7.933 -3.926 1.00 74.06 135 PHE A C 1
ATOM 892 O O . PHE A 1 135 ? 0.915 -8.235 -3.343 1.00 74.06 135 PHE A O 1
ATOM 899 N N . AL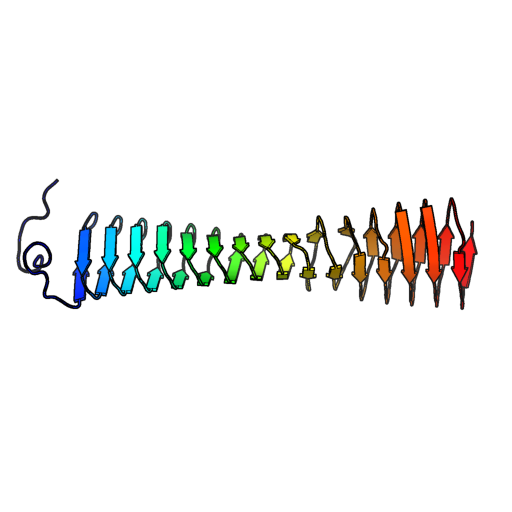A A 1 136 ? 2.022 -6.942 -4.813 1.00 62.84 136 ALA A N 1
ATOM 900 C CA . ALA A 1 136 ? 0.938 -5.989 -4.977 1.00 62.84 136 ALA A CA 1
ATOM 901 C C . ALA A 1 136 ? 0.913 -5.324 -6.357 1.00 62.84 136 ALA A C 1
ATOM 903 O O . ALA A 1 136 ? 1.938 -5.231 -7.040 1.00 62.84 136 ALA A O 1
ATOM 904 N N . VAL A 1 137 ? -0.274 -4.848 -6.736 1.00 61.47 137 VAL A N 1
ATOM 905 C CA . VAL A 1 137 ? -0.498 -4.004 -7.916 1.00 61.47 137 VAL A CA 1
ATOM 906 C C . VAL A 1 137 ? -0.567 -2.551 -7.447 1.00 61.47 137 VAL A C 1
ATOM 908 O O . VAL A 1 137 ? -1.379 -2.229 -6.579 1.00 61.47 137 VAL A O 1
ATOM 911 N N . GLY A 1 138 ? 0.280 -1.676 -7.998 1.00 61.31 138 GLY A N 1
ATOM 912 C CA . GLY A 1 138 ? 0.243 -0.235 -7.719 1.00 61.31 138 GLY A CA 1
ATOM 913 C C . GLY A 1 138 ? 0.870 0.150 -6.378 1.00 61.31 138 GLY A C 1
ATOM 914 O O . GLY A 1 138 ? 0.199 0.674 -5.491 1.00 61.31 138 GLY A O 1
ATOM 915 N N . CYS A 1 139 ? 2.168 -0.095 -6.213 1.00 64.19 139 CYS A N 1
ATOM 916 C CA . CYS A 1 139 ? 2.904 0.353 -5.032 1.00 64.19 139 CYS A CA 1
ATOM 917 C C . CYS A 1 139 ? 3.677 1.648 -5.291 1.00 64.19 139 CYS A C 1
ATOM 919 O O . CYS A 1 139 ? 4.239 1.878 -6.357 1.00 64.19 139 CYS A O 1
ATOM 921 N N . SER A 1 140 ? 3.746 2.503 -4.281 1.00 68.31 140 SER A N 1
ATOM 922 C CA . SER A 1 140 ? 4.672 3.630 -4.229 1.00 68.31 140 SER A CA 1
ATOM 923 C C . SER A 1 140 ? 5.565 3.425 -3.016 1.00 68.31 140 SER A C 1
ATOM 925 O O . SER A 1 140 ? 5.086 3.455 -1.883 1.00 68.31 140 SER A O 1
ATOM 927 N N . CYS A 1 141 ? 6.847 3.167 -3.250 1.00 66.69 141 CYS A N 1
ATOM 928 C CA . CYS A 1 141 ? 7.790 2.834 -2.193 1.00 66.69 141 CYS A CA 1
ATOM 929 C C . CYS A 1 141 ? 8.891 3.891 -2.138 1.00 66.69 141 CYS A C 1
ATOM 931 O O . CYS A 1 141 ? 9.670 4.057 -3.073 1.00 66.69 141 CYS A O 1
ATOM 933 N N . HIS A 1 142 ? 8.974 4.601 -1.025 1.00 70.38 142 HIS A N 1
ATOM 934 C CA . HIS A 1 142 ? 10.108 5.447 -0.699 1.00 70.38 142 HIS A CA 1
ATOM 935 C C . HIS A 1 142 ? 10.978 4.668 0.289 1.00 70.38 142 HIS A C 1
ATOM 937 O O . HIS A 1 142 ? 10.767 4.741 1.500 1.00 70.38 142 HIS A O 1
ATOM 943 N N . ALA A 1 143 ? 11.862 3.814 -0.236 1.00 63.81 143 ALA A N 1
ATOM 944 C CA . ALA A 1 143 ? 12.667 2.937 0.600 1.00 63.81 143 ALA A CA 1
ATOM 945 C C . ALA A 1 143 ? 14.013 2.574 -0.008 1.00 63.81 143 ALA A C 1
ATOM 947 O O . ALA A 1 143 ? 14.058 2.226 -1.183 1.00 63.81 143 ALA A O 1
ATOM 948 N N . GLY A 1 144 ? 15.057 2.536 0.833 1.00 57.03 144 GLY A N 1
ATOM 949 C CA . GLY A 1 144 ? 16.439 2.231 0.435 1.00 57.03 144 GLY A CA 1
ATOM 950 C C . GLY A 1 144 ? 16.616 0.874 -0.262 1.00 57.03 144 GLY A C 1
ATOM 951 O O . GLY A 1 144 ? 17.567 0.692 -1.025 1.00 57.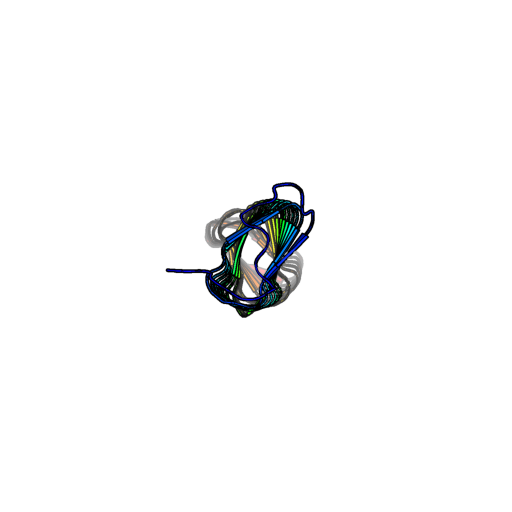03 144 GLY A O 1
ATOM 952 N N . GLY A 1 145 ? 15.672 -0.055 -0.075 1.00 63.53 145 GLY A N 1
ATOM 953 C CA . GLY A 1 145 ? 15.533 -1.246 -0.910 1.00 63.53 145 GLY A CA 1
ATOM 954 C C . GLY A 1 145 ? 14.083 -1.699 -1.089 1.00 63.53 145 GLY A C 1
ATOM 955 O O . GLY A 1 145 ? 13.310 -1.740 -0.130 1.00 63.53 145 GLY A O 1
ATOM 956 N N . CYS A 1 146 ? 13.706 -2.080 -2.316 1.00 62.91 146 CYS A N 1
ATOM 957 C CA . CYS A 1 146 ? 12.362 -2.598 -2.621 1.00 62.91 146 CYS A CA 1
ATOM 958 C C . CYS A 1 146 ? 12.402 -3.874 -3.469 1.00 62.91 146 CYS A C 1
ATOM 960 O O . CYS A 1 146 ? 13.065 -3.933 -4.505 1.00 62.91 146 CYS A O 1
ATOM 962 N N . HIS A 1 147 ? 11.603 -4.865 -3.076 1.00 70.12 147 HIS A N 1
ATOM 963 C CA . HIS A 1 147 ? 11.331 -6.072 -3.851 1.00 70.12 147 HIS A CA 1
ATOM 964 C C . HIS A 1 147 ? 9.846 -6.124 -4.223 1.00 70.12 147 HIS A C 1
ATOM 966 O O . HIS A 1 147 ? 8.999 -6.321 -3.349 1.00 70.12 147 HIS A O 1
ATOM 972 N N . CYS A 1 148 ? 9.538 -5.968 -5.514 1.00 62.91 148 CYS A N 1
ATOM 973 C CA . CYS A 1 148 ? 8.173 -5.983 -6.047 1.00 62.91 148 CYS A CA 1
ATOM 974 C C . CYS A 1 148 ? 7.953 -7.171 -6.998 1.00 62.91 148 CYS A C 1
ATOM 976 O O . CYS A 1 148 ? 8.651 -7.284 -8.009 1.00 62.91 148 CYS A O 1
ATOM 978 N N . SER A 1 149 ? 6.952 -8.017 -6.735 1.00 60.75 149 SER A N 1
ATOM 979 C CA . SER A 1 149 ? 6.695 -9.223 -7.544 1.00 60.75 149 SER A CA 1
ATOM 980 C C . SER A 1 149 ? 5.613 -9.082 -8.625 1.00 60.75 149 SER A C 1
ATOM 982 O O . SER A 1 149 ? 5.719 -9.779 -9.628 1.00 60.75 149 SER A O 1
ATOM 984 N N . VAL A 1 150 ? 4.616 -8.192 -8.480 1.00 54.34 150 VAL A N 1
ATOM 985 C CA . VAL A 1 150 ? 3.406 -8.223 -9.338 1.00 54.34 150 VAL A CA 1
ATOM 986 C C . VAL A 1 150 ? 3.341 -7.086 -10.370 1.00 54.34 150 VAL A C 1
ATOM 988 O O . VAL A 1 150 ? 3.554 -7.365 -11.543 1.00 54.34 150 VAL A O 1
ATOM 991 N N . SER A 1 151 ? 3.092 -5.811 -10.027 1.00 52.38 151 SER A N 1
ATOM 992 C CA . SER A 1 151 ? 3.069 -4.747 -11.062 1.00 52.38 151 SER A CA 1
ATOM 993 C C . SER A 1 151 ? 3.084 -3.313 -10.511 1.00 52.38 151 SER A C 1
ATOM 995 O O . SER A 1 151 ? 2.570 -3.062 -9.425 1.00 52.38 151 SER A O 1
ATOM 997 N N . CYS A 1 152 ? 3.648 -2.382 -11.297 1.00 50.75 152 CYS A N 1
ATOM 998 C CA . CYS A 1 152 ? 3.730 -0.925 -11.079 1.00 50.75 152 CYS A CA 1
ATOM 999 C C . CYS A 1 152 ? 4.246 -0.499 -9.693 1.00 50.75 152 CYS A C 1
ATOM 1001 O O . CYS A 1 152 ? 3.467 -0.309 -8.763 1.00 50.75 152 CYS A O 1
ATOM 1003 N N . CYS A 1 153 ? 5.568 -0.310 -9.586 1.00 53.09 153 CYS A N 1
ATOM 1004 C CA . CYS A 1 153 ? 6.201 0.304 -8.417 1.00 53.09 153 CYS A CA 1
ATOM 1005 C C . CYS A 1 153 ? 6.833 1.641 -8.825 1.00 53.09 153 CYS A C 1
ATOM 1007 O O . CYS A 1 153 ? 7.686 1.648 -9.713 1.00 53.09 153 CYS A O 1
ATOM 1009 N N . SER A 1 154 ? 6.422 2.744 -8.195 1.00 56.62 154 SER A N 1
ATOM 1010 C CA . SER A 1 154 ? 7.143 4.024 -8.249 1.00 56.62 154 SER A CA 1
ATOM 1011 C C . SER A 1 154 ? 8.101 4.065 -7.060 1.00 56.62 154 SER A C 1
ATOM 1013 O O . SER A 1 154 ? 7.647 4.181 -5.919 1.00 56.62 154 SER A O 1
ATOM 1015 N N . CYS A 1 155 ? 9.404 3.914 -7.317 1.00 55.38 155 CYS A N 1
ATOM 1016 C CA . CYS A 1 155 ? 10.437 3.862 -6.277 1.00 55.38 155 CYS A CA 1
ATOM 1017 C C . CYS A 1 155 ? 11.377 5.075 -6.366 1.00 55.38 155 CYS A C 1
ATOM 1019 O O . CYS A 1 155 ? 11.898 5.349 -7.452 1.00 55.38 155 CYS A O 1
ATOM 1021 N N . LEU A 1 156 ? 11.594 5.789 -5.251 1.00 53.03 156 LEU A N 1
ATOM 1022 C CA . LEU A 1 156 ? 12.242 7.117 -5.263 1.00 53.03 156 LEU A CA 1
ATOM 1023 C C . LEU A 1 156 ? 13.689 7.200 -4.705 1.00 53.03 156 LEU A C 1
ATOM 1025 O O . LEU A 1 156 ? 14.305 8.237 -4.876 1.00 53.03 156 LEU A O 1
ATOM 1029 N N . ALA A 1 157 ? 14.276 6.165 -4.097 1.00 49.06 157 ALA A N 1
ATOM 1030 C CA . ALA A 1 157 ? 15.727 6.066 -3.810 1.00 49.06 157 ALA A CA 1
ATOM 1031 C C . ALA A 1 157 ? 16.135 4.632 -3.387 1.00 49.06 157 ALA A C 1
ATOM 1033 O O . ALA A 1 157 ? 15.429 4.070 -2.561 1.00 49.06 157 ALA A O 1
ATOM 1034 N N . GLY A 1 158 ? 17.222 4.028 -3.910 1.00 55.72 158 GLY A N 1
ATOM 1035 C CA . GLY A 1 158 ? 17.718 2.711 -3.440 1.00 55.72 158 GLY A CA 1
ATOM 1036 C C . GLY A 1 158 ? 18.042 1.640 -4.499 1.00 55.72 158 GLY A C 1
ATOM 1037 O O . GLY A 1 158 ? 18.065 1.917 -5.699 1.00 55.72 158 GLY A O 1
ATOM 1038 N N . PHE A 1 159 ? 18.305 0.405 -4.038 1.00 52.91 159 PHE A N 1
ATOM 1039 C CA . PHE A 1 159 ? 18.481 -0.794 -4.877 1.00 52.91 159 PHE A CA 1
ATOM 1040 C C . PHE A 1 159 ? 17.168 -1.580 -4.983 1.00 52.91 159 PHE A C 1
ATOM 1042 O O . PHE A 1 159 ? 16.564 -1.942 -3.970 1.00 52.91 159 PHE A O 1
ATOM 1049 N N . TYR A 1 160 ? 16.732 -1.901 -6.201 1.00 61.25 160 TYR A N 1
ATOM 1050 C CA . TYR A 1 160 ? 15.416 -2.511 -6.416 1.00 61.25 160 TYR A CA 1
ATOM 1051 C C . TYR A 1 160 ? 15.480 -3.789 -7.237 1.00 61.25 160 TYR A C 1
ATOM 1053 O O . TYR A 1 160 ? 16.160 -3.839 -8.259 1.00 61.25 160 TYR A O 1
ATOM 1061 N N . ALA A 1 161 ? 14.690 -4.793 -6.854 1.00 55.25 161 ALA A N 1
ATOM 1062 C CA . ALA A 1 161 ? 14.410 -5.949 -7.700 1.00 55.25 161 ALA A CA 1
ATOM 1063 C C . ALA A 1 161 ? 12.921 -5.969 -8.069 1.00 55.25 161 ALA A C 1
ATOM 1065 O O . ALA A 1 161 ? 12.052 -5.999 -7.194 1.00 55.25 161 ALA A O 1
ATOM 1066 N N . CYS A 1 162 ? 12.623 -5.939 -9.366 1.00 57.78 162 CYS A N 1
ATOM 1067 C CA . CYS A 1 162 ? 11.258 -5.891 -9.888 1.00 57.78 162 CYS A CA 1
ATOM 1068 C C . CYS A 1 162 ? 11.011 -7.025 -10.887 1.00 57.78 162 CYS A C 1
ATOM 1070 O O . CYS A 1 162 ? 11.800 -7.208 -11.815 1.00 57.78 162 CYS A O 1
ATOM 1072 N N . CYS A 1 163 ? 9.896 -7.750 -10.739 1.00 48.41 163 CYS A N 1
ATOM 1073 C CA . CYS A 1 163 ? 9.641 -8.914 -11.589 1.00 48.41 163 CYS A CA 1
ATOM 1074 C C . CYS A 1 163 ? 8.922 -8.638 -12.921 1.00 48.41 163 CYS A C 1
ATOM 1076 O O . CYS A 1 163 ? 9.262 -9.359 -13.847 1.00 48.41 163 CYS A O 1
ATOM 1078 N N . GLN A 1 164 ? 8.023 -7.643 -13.104 1.00 49.56 164 GLN A N 1
ATOM 1079 C CA . GLN A 1 164 ? 7.318 -7.487 -14.412 1.00 49.56 164 GLN A CA 1
ATOM 1080 C C . GLN A 1 164 ? 6.776 -6.100 -14.836 1.00 49.56 164 GLN A C 1
ATOM 1082 O O . GLN A 1 164 ? 6.209 -5.392 -14.015 1.00 49.56 164 GLN A O 1
ATOM 1087 N N . ARG A 1 165 ? 6.893 -5.785 -16.145 1.00 49.88 165 ARG A N 1
ATOM 1088 C CA . ARG A 1 165 ? 6.401 -4.615 -16.943 1.00 49.88 165 ARG A CA 1
ATOM 1089 C C . ARG A 1 165 ? 6.908 -3.204 -16.578 1.00 49.88 165 ARG A C 1
ATOM 1091 O O . ARG A 1 165 ? 7.320 -2.964 -15.454 1.00 49.88 165 ARG A O 1
ATOM 1098 N N . ARG A 1 166 ? 6.877 -2.316 -17.597 1.00 50.97 166 ARG A N 1
ATOM 1099 C CA . ARG A 1 166 ? 7.417 -0.934 -17.698 1.00 50.97 166 ARG A CA 1
ATOM 1100 C C . ARG A 1 166 ? 7.266 -0.110 -16.410 1.00 50.97 166 ARG A C 1
ATOM 1102 O O . ARG A 1 166 ? 6.162 0.006 -15.890 1.00 50.97 166 ARG A O 1
ATOM 1109 N N . ARG A 1 167 ? 8.369 0.474 -15.918 1.00 59.34 167 ARG A N 1
ATOM 1110 C CA . ARG A 1 167 ? 8.432 1.294 -14.686 1.00 59.34 167 ARG A CA 1
ATOM 1111 C C . ARG A 1 167 ? 9.363 2.491 -14.843 1.00 59.34 167 ARG A C 1
ATOM 1113 O O . ARG A 1 167 ? 10.305 2.405 -15.621 1.00 59.34 167 ARG A O 1
ATOM 1120 N N . PHE A 1 168 ? 9.131 3.526 -14.036 1.00 57.16 168 PHE A N 1
ATOM 1121 C CA . PHE A 1 168 ? 10.063 4.627 -13.790 1.00 57.16 168 PHE A CA 1
ATOM 1122 C C . PHE A 1 168 ? 10.735 4.439 -12.421 1.00 57.16 168 PHE A C 1
ATOM 1124 O O . PHE A 1 168 ? 10.049 4.376 -11.400 1.00 57.16 168 PHE A O 1
ATOM 1131 N N . CYS A 1 169 ? 12.064 4.337 -12.394 1.00 58.59 169 CYS A N 1
ATOM 1132 C CA . CYS A 1 169 ? 12.852 4.246 -11.163 1.00 58.59 169 CYS A CA 1
ATOM 1133 C C . CYS A 1 169 ? 13.836 5.419 -11.058 1.00 58.59 169 CYS A C 1
ATOM 1135 O O . CYS A 1 169 ? 14.564 5.715 -12.005 1.00 58.59 169 CYS A O 1
ATOM 1137 N N . PHE A 1 170 ? 13.920 6.043 -9.883 1.00 57.75 170 PHE A N 1
ATOM 1138 C CA . PHE A 1 170 ? 14.959 7.028 -9.558 1.00 57.75 170 PHE A CA 1
ATOM 1139 C C . PHE A 1 170 ? 16.119 6.341 -8.806 1.00 57.75 170 PHE A C 1
ATOM 1141 O O . PHE A 1 170 ? 16.380 6.639 -7.645 1.00 57.75 170 PHE A O 1
ATOM 1148 N N . GLY A 1 171 ? 16.756 5.335 -9.426 1.00 61.44 171 GLY A N 1
ATOM 1149 C CA . GLY A 1 171 ? 17.881 4.592 -8.834 1.00 61.44 171 GLY A CA 1
ATOM 1150 C C . GLY A 1 171 ? 18.177 3.232 -9.487 1.00 61.44 171 GLY A C 1
ATOM 1151 O O . GLY A 1 171 ? 17.593 2.888 -10.518 1.00 61.44 171 GLY A O 1
ATOM 1152 N N . CYS A 1 172 ? 19.054 2.441 -8.851 1.00 58.47 172 CYS A N 1
ATOM 1153 C CA . CYS A 1 172 ? 19.556 1.157 -9.351 1.00 58.47 172 CYS A CA 1
ATOM 1154 C C . CYS A 1 172 ? 18.459 0.086 -9.410 1.00 58.47 172 CYS A C 1
ATOM 1156 O O . CYS A 1 172 ? 17.964 -0.384 -8.384 1.00 58.47 172 CYS A O 1
ATOM 1158 N N . CYS A 1 173 ? 18.113 -0.353 -10.617 1.00 64.56 173 CYS A N 1
ATOM 1159 C CA . CYS A 1 173 ? 16.987 -1.250 -10.875 1.00 64.56 173 CYS A CA 1
ATOM 1160 C C . CYS A 1 173 ? 17.480 -2.588 -11.473 1.00 64.56 173 CYS A C 1
ATOM 1162 O O . CYS A 1 173 ? 18.180 -2.600 -12.484 1.00 64.56 173 CYS A O 1
ATOM 1164 N N . ARG A 1 174 ? 17.119 -3.735 -10.874 1.00 67.19 174 ARG A N 1
ATOM 1165 C CA . ARG A 1 174 ? 17.326 -5.079 -11.443 1.00 67.19 174 ARG A CA 1
ATOM 1166 C C . ARG A 1 174 ? 15.977 -5.690 -11.838 1.00 67.19 174 ARG A C 1
ATOM 1168 O O . ARG A 1 174 ? 15.122 -5.941 -10.989 1.00 67.19 174 ARG A O 1
ATOM 1175 N N . CYS A 1 175 ? 15.778 -5.919 -13.130 1.00 62.25 175 CYS A N 1
ATOM 1176 C CA . CYS A 1 175 ? 14.548 -6.439 -13.716 1.00 62.25 175 CYS A CA 1
ATOM 1177 C C . CYS A 1 175 ? 14.777 -7.833 -14.298 1.00 62.25 175 CYS A C 1
ATOM 1179 O O . CYS A 1 175 ? 15.708 -8.035 -15.073 1.00 62.25 175 CYS A O 1
ATOM 1181 N N . PHE A 1 176 ? 13.927 -8.794 -13.934 1.00 65.00 176 PHE A N 1
ATOM 1182 C CA . PHE A 1 176 ? 14.022 -10.163 -14.455 1.00 65.00 176 PHE A CA 1
ATOM 1183 C C . PHE A 1 176 ? 13.319 -10.300 -15.815 1.00 65.00 176 PHE A C 1
ATOM 1185 O O . PHE A 1 176 ? 13.900 -10.851 -16.744 1.00 65.00 176 PHE A O 1
ATOM 1192 N N . ALA A 1 177 ? 12.112 -9.738 -15.959 1.00 58.44 177 ALA A N 1
ATOM 1193 C CA . ALA A 1 177 ? 11.340 -9.765 -17.201 1.00 58.44 177 ALA A CA 1
ATOM 1194 C C . ALA A 1 177 ? 10.574 -8.445 -17.460 1.00 58.44 177 ALA A C 1
ATOM 1196 O O . ALA A 1 177 ? 9.997 -7.849 -16.547 1.00 58.44 177 ALA A O 1
ATOM 1197 N N . GLY A 1 178 ? 10.508 -8.001 -18.717 1.00 63.06 178 GLY A N 1
ATOM 1198 C CA . GLY A 1 178 ? 9.780 -6.804 -19.153 1.00 63.06 178 GLY A CA 1
ATOM 1199 C C . GLY A 1 178 ? 10.647 -5.544 -19.252 1.00 63.06 178 GLY A C 1
ATOM 1200 O O . GLY A 1 178 ? 11.871 -5.619 -19.268 1.00 63.06 178 GLY A O 1
ATOM 1201 N N . GLY A 1 179 ? 10.003 -4.378 -19.385 1.00 61.03 179 GLY A N 1
ATOM 1202 C CA . GLY A 1 179 ? 10.716 -3.114 -19.586 1.00 61.03 179 GLY A CA 1
ATOM 1203 C C . GLY A 1 179 ? 10.971 -2.307 -18.312 1.00 61.03 179 GLY A C 1
ATOM 1204 O O . GLY A 1 179 ? 10.157 -2.365 -17.392 1.00 61.03 179 GLY A O 1
ATOM 1205 N N . CYS A 1 180 ? 12.044 -1.515 -18.255 1.00 63.75 180 CYS A N 1
ATOM 1206 C CA . CYS A 1 180 ? 12.274 -0.532 -17.184 1.00 63.75 180 CYS A CA 1
ATOM 1207 C C . CYS A 1 180 ? 12.926 0.752 -17.709 1.00 63.75 180 CYS A C 1
ATOM 1209 O O . CYS A 1 180 ? 13.709 0.695 -18.644 1.00 63.75 180 CYS A O 1
ATOM 1211 N N . SER A 1 181 ? 12.594 1.895 -17.115 1.00 68.88 181 SER A N 1
ATOM 1212 C CA . SER A 1 181 ? 13.190 3.199 -17.406 1.00 68.88 181 SER A CA 1
ATOM 1213 C C . SER A 1 181 ? 13.758 3.775 -16.110 1.00 68.88 181 SER A C 1
ATOM 1215 O O . SER A 1 181 ? 13.009 3.980 -15.153 1.00 68.88 181 SER A O 1
ATOM 1217 N N . CYS A 1 182 ? 15.068 4.008 -16.040 1.00 64.56 182 CYS A N 1
ATOM 1218 C CA . CYS A 1 182 ? 15.734 4.448 -14.811 1.00 64.56 182 CYS A CA 1
ATOM 1219 C C . CYS A 1 182 ? 16.418 5.816 -15.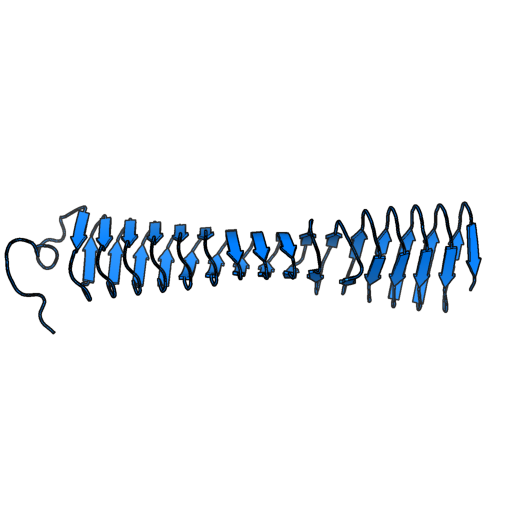040 1.00 64.56 182 CYS A C 1
ATOM 1221 O O . CYS A 1 182 ? 17.109 6.019 -16.033 1.00 64.56 182 CYS A O 1
ATOM 1223 N N . HIS A 1 183 ? 16.174 6.807 -14.176 1.00 67.44 183 HIS A N 1
ATOM 1224 C CA . HIS A 1 183 ? 16.631 8.186 -14.426 1.00 67.44 183 HIS A CA 1
ATOM 1225 C C . HIS A 1 183 ? 18.101 8.410 -14.029 1.00 67.44 183 HIS A C 1
ATOM 1227 O O . HIS A 1 183 ? 18.796 9.192 -14.671 1.00 67.44 183 HIS A O 1
ATOM 1233 N N . ALA A 1 184 ? 18.574 7.712 -12.990 1.00 61.38 184 ALA A N 1
ATOM 1234 C CA . ALA A 1 184 ? 19.916 7.844 -12.422 1.00 61.38 184 ALA A CA 1
ATOM 1235 C C . ALA A 1 184 ? 20.472 6.471 -11.975 1.00 61.38 184 ALA A C 1
ATOM 1237 O O . ALA A 1 184 ? 19.692 5.561 -11.698 1.00 61.38 184 ALA A O 1
ATOM 1238 N N . SER A 1 185 ? 21.805 6.358 -11.881 1.00 67.19 185 SER A N 1
ATOM 1239 C CA . SER A 1 185 ? 22.623 5.276 -11.280 1.00 67.19 185 SER A CA 1
ATOM 1240 C C . SER A 1 185 ? 22.718 3.918 -11.997 1.00 67.19 185 SER A C 1
ATOM 1242 O O . SER A 1 185 ? 23.738 3.245 -11.850 1.00 67.19 185 SER A O 1
ATOM 1244 N N . GLY A 1 186 ? 21.749 3.542 -12.837 1.00 67.19 186 GLY A N 1
ATOM 1245 C CA . GLY A 1 186 ? 21.876 2.411 -13.769 1.00 67.19 186 GLY A CA 1
ATOM 1246 C C . GLY A 1 186 ? 20.835 1.289 -13.648 1.00 67.19 186 GLY A C 1
ATOM 1247 O O . GLY A 1 186 ? 20.157 1.134 -12.636 1.00 67.19 186 GLY A O 1
ATOM 1248 N N . CYS A 1 187 ? 20.705 0.490 -14.709 1.00 68.88 187 CYS A N 1
ATOM 1249 C CA . CYS A 1 187 ? 19.684 -0.538 -14.909 1.00 68.88 187 CYS A CA 1
ATOM 1250 C C . CYS A 1 187 ? 20.303 -1.905 -15.264 1.00 68.88 187 CYS A C 1
ATOM 1252 O O . CYS A 1 187 ? 21.245 -1.978 -16.041 1.00 68.88 187 CYS A O 1
ATOM 1254 N N . SER A 1 188 ? 19.801 -3.013 -14.710 1.00 72.88 188 SER A N 1
ATOM 1255 C CA . SER A 1 188 ? 20.172 -4.390 -15.088 1.00 72.88 188 SER A CA 1
ATOM 1256 C C . SER A 1 188 ? 18.928 -5.213 -15.417 1.00 72.88 188 SER A C 1
ATOM 1258 O O . SER A 1 188 ? 18.021 -5.301 -14.601 1.00 72.88 188 SER A O 1
ATOM 1260 N N . CYS A 1 189 ? 18.867 -5.825 -16.593 1.00 68.81 189 CYS A N 1
ATOM 1261 C CA . CYS A 1 189 ? 17.635 -6.313 -17.214 1.00 68.81 189 CYS A CA 1
ATOM 1262 C C . CYS A 1 189 ? 17.913 -7.714 -17.791 1.00 68.81 189 CYS A C 1
ATOM 1264 O O . CYS A 1 189 ? 18.793 -7.846 -18.634 1.00 68.81 189 CYS A O 1
ATOM 1266 N N . HIS A 1 190 ? 17.236 -8.773 -17.335 1.00 73.00 190 HIS A N 1
ATOM 1267 C CA . HIS A 1 190 ? 17.535 -10.144 -17.784 1.00 73.00 190 HIS A CA 1
ATOM 1268 C C . HIS A 1 190 ? 16.800 -10.517 -19.084 1.00 73.00 190 HIS A C 1
ATOM 1270 O O . HIS A 1 190 ? 17.413 -11.085 -19.982 1.00 73.00 190 HIS A O 1
ATOM 1276 N N . ALA A 1 191 ? 15.520 -10.161 -19.218 1.00 67.69 191 ALA A N 1
ATOM 1277 C CA . ALA A 1 191 ? 14.736 -10.346 -20.440 1.00 67.69 191 ALA A CA 1
ATOM 1278 C C . ALA A 1 191 ? 13.784 -9.153 -20.672 1.00 67.69 191 ALA A C 1
ATOM 1280 O O . ALA A 1 191 ? 12.899 -8.907 -19.856 1.00 67.69 191 ALA A O 1
ATOM 1281 N N . GLY A 1 192 ? 13.927 -8.403 -21.766 1.00 69.88 192 GLY A N 1
ATOM 1282 C CA . GLY A 1 192 ? 13.083 -7.249 -22.106 1.00 69.88 192 GLY A CA 1
ATOM 1283 C C . GLY A 1 192 ? 13.872 -5.987 -22.464 1.00 69.88 192 GLY A C 1
ATOM 1284 O O . GLY A 1 192 ? 15.075 -6.041 -22.694 1.00 69.88 192 GLY A O 1
ATOM 1285 N N . GLY A 1 193 ? 13.181 -4.846 -22.569 1.00 67.69 193 GLY A N 1
ATOM 1286 C CA . GLY A 1 193 ? 13.793 -3.590 -23.014 1.00 67.69 193 GLY A CA 1
ATOM 1287 C C . GLY A 1 193 ? 14.004 -2.574 -21.893 1.00 67.69 193 GLY A C 1
ATOM 1288 O O . GLY A 1 193 ? 13.028 -2.223 -21.233 1.00 67.69 193 GLY A O 1
ATOM 1289 N N . CYS A 1 194 ? 15.215 -2.059 -21.675 1.00 69.00 194 CYS A N 1
ATOM 1290 C CA . CYS A 1 194 ? 15.453 -1.052 -20.643 1.00 69.00 194 CYS A CA 1
ATOM 1291 C C . CYS A 1 194 ? 16.086 0.250 -21.116 1.00 69.00 194 CYS A C 1
ATOM 1293 O O . CYS A 1 194 ? 17.011 0.267 -21.919 1.00 69.00 194 CYS A O 1
ATOM 1295 N N . GLY A 1 195 ? 15.559 1.350 -20.585 1.00 71.25 195 GLY A N 1
ATOM 1296 C CA . GLY A 1 195 ? 16.034 2.698 -20.803 1.00 71.25 195 GLY A CA 1
ATOM 1297 C C . GLY A 1 195 ? 16.737 3.244 -19.566 1.00 71.25 195 GLY A C 1
ATOM 1298 O O . GLY A 1 195 ? 16.223 3.082 -18.461 1.00 71.25 195 GLY A O 1
ATOM 1299 N N . CYS A 1 196 ? 17.855 3.946 -19.720 1.00 70.38 196 CYS A N 1
ATOM 1300 C CA . CYS A 1 196 ? 18.336 4.818 -18.651 1.00 70.38 196 CYS A CA 1
ATOM 1301 C C . CYS A 1 196 ? 18.621 6.240 -19.162 1.00 70.38 196 CYS A C 1
ATOM 1303 O O . CYS A 1 196 ? 19.197 6.421 -20.231 1.00 70.38 196 CYS A O 1
ATOM 1305 N N . PHE A 1 197 ? 18.241 7.262 -18.389 1.00 73.12 197 PHE A N 1
ATOM 1306 C CA . PHE A 1 197 ? 18.536 8.657 -18.735 1.00 73.12 197 PHE A CA 1
ATOM 1307 C C . PHE A 1 197 ? 19.995 9.000 -18.407 1.00 73.12 197 PHE A C 1
ATOM 1309 O O . PHE A 1 197 ? 20.740 9.378 -19.303 1.00 73.12 197 PHE A O 1
ATOM 1316 N N . ALA A 1 198 ? 20.430 8.767 -17.163 1.00 71.50 198 ALA A N 1
ATOM 1317 C CA . ALA A 1 198 ? 21.819 8.917 -16.737 1.00 71.50 198 ALA A CA 1
ATOM 1318 C C . ALA A 1 198 ? 22.316 7.677 -15.959 1.00 71.50 198 ALA A C 1
ATOM 1320 O O . ALA A 1 198 ? 21.724 7.304 -14.946 1.00 71.50 198 ALA A O 1
ATOM 1321 N N . GLY A 1 199 ? 23.397 7.018 -16.392 1.00 74.62 199 GLY A N 1
ATOM 1322 C CA . GLY A 1 199 ? 23.999 5.873 -15.683 1.00 74.62 199 GLY A CA 1
ATOM 1323 C C . GLY A 1 199 ? 24.367 4.677 -16.567 1.00 74.62 199 GLY A C 1
ATOM 1324 O O . GLY A 1 199 ? 24.486 4.794 -17.780 1.00 74.62 199 GLY A O 1
ATOM 1325 N N . SER A 1 200 ? 24.590 3.509 -15.953 1.00 76.62 200 SER A N 1
ATOM 1326 C CA . SER A 1 200 ? 25.023 2.295 -16.667 1.00 76.62 200 SER A CA 1
ATOM 1327 C C . SER A 1 200 ? 23.896 1.275 -16.847 1.00 76.62 200 SER A C 1
ATOM 1329 O O . SER A 1 200 ? 23.144 0.999 -15.921 1.00 76.62 200 SER A O 1
ATOM 1331 N N . CYS A 1 201 ? 23.773 0.690 -18.033 1.00 74.62 201 CYS A N 1
ATOM 1332 C CA . CYS A 1 201 ? 22.662 -0.172 -18.430 1.00 74.62 201 CYS A CA 1
ATOM 1333 C C . CYS A 1 201 ? 23.194 -1.531 -18.852 1.00 74.62 201 CYS A C 1
ATOM 1335 O O . CYS A 1 201 ? 24.065 -1.602 -19.715 1.00 74.62 201 CYS A O 1
ATOM 1337 N N . ARG A 1 202 ? 22.685 -2.623 -18.284 1.00 77.50 202 ARG A N 1
ATOM 1338 C CA . ARG A 1 202 ? 23.090 -3.982 -18.640 1.00 77.50 202 ARG A CA 1
ATOM 1339 C C . ARG A 1 202 ? 21.868 -4.839 -18.965 1.00 77.50 202 ARG A C 1
ATOM 1341 O O . ARG A 1 202 ? 21.110 -5.188 -18.072 1.00 77.50 202 ARG A O 1
ATOM 1348 N N . CYS A 1 203 ? 21.685 -5.199 -20.226 1.00 73.44 203 CYS A N 1
ATOM 1349 C CA . CYS A 1 203 ? 20.658 -6.124 -20.704 1.00 73.44 203 CYS A CA 1
ATOM 1350 C C . CYS A 1 203 ? 21.263 -7.499 -20.998 1.00 73.44 203 CYS A C 1
ATOM 1352 O O . CYS A 1 203 ? 22.321 -7.582 -21.614 1.00 73.44 203 CYS A O 1
ATOM 1354 N N . PHE A 1 204 ? 20.592 -8.582 -20.614 1.00 76.50 204 PHE A N 1
ATOM 1355 C CA . PHE A 1 204 ? 20.996 -9.942 -20.977 1.00 76.50 204 PHE A CA 1
ATOM 1356 C C . PHE A 1 204 ? 20.299 -10.401 -22.268 1.00 76.50 204 PHE A C 1
ATOM 1358 O O . PHE A 1 204 ? 20.974 -10.833 -23.192 1.00 76.50 204 PHE A O 1
ATOM 1365 N N . ALA A 1 205 ? 18.981 -10.217 -22.390 1.00 72.81 205 ALA A N 1
ATOM 1366 C CA . ALA A 1 205 ? 18.229 -10.478 -23.620 1.00 72.81 205 ALA A CA 1
ATOM 1367 C C . ALA A 1 205 ? 17.180 -9.377 -23.876 1.00 72.81 205 ALA A C 1
ATOM 1369 O O . ALA A 1 205 ? 16.299 -9.176 -23.045 1.00 72.81 205 ALA A O 1
ATOM 1370 N N . GLY A 1 206 ? 17.248 -8.664 -25.005 1.00 75.69 206 GLY A N 1
ATOM 1371 C CA . GLY A 1 206 ? 16.294 -7.617 -25.398 1.00 75.69 206 GLY A CA 1
ATOM 1372 C C . GLY A 1 206 ? 16.950 -6.310 -25.861 1.00 75.69 206 GLY A C 1
ATOM 1373 O O . GLY A 1 206 ? 17.975 -6.339 -26.531 1.00 75.69 206 GLY A O 1
ATOM 1374 N N . GLY A 1 207 ? 16.334 -5.159 -25.569 1.00 72.75 207 GLY A N 1
ATOM 1375 C CA . GLY A 1 207 ? 16.768 -3.854 -26.096 1.00 72.75 207 GLY A CA 1
ATOM 1376 C C . GLY A 1 207 ? 17.178 -2.852 -25.012 1.00 72.75 207 GLY A C 1
ATOM 1377 O O . GLY A 1 207 ? 16.345 -2.498 -24.187 1.00 72.75 207 GLY A O 1
ATOM 1378 N N . CYS A 1 208 ? 18.413 -2.351 -25.004 1.00 73.06 208 CYS A N 1
ATOM 1379 C CA . CYS A 1 208 ? 18.873 -1.314 -24.072 1.00 73.06 208 CYS A CA 1
ATOM 1380 C C . CYS A 1 208 ? 19.002 0.056 -24.766 1.00 73.06 208 CYS A C 1
ATOM 1382 O O . CYS A 1 208 ? 19.589 0.127 -25.837 1.00 73.06 208 CYS A O 1
ATOM 1384 N N . SER A 1 209 ? 18.496 1.146 -24.173 1.00 75.62 209 SER A N 1
ATOM 1385 C CA . SER A 1 209 ? 18.649 2.518 -24.698 1.00 75.62 209 SER A CA 1
ATOM 1386 C C . SER A 1 209 ? 19.105 3.496 -23.612 1.00 75.62 209 SER A C 1
ATOM 1388 O O . SER A 1 209 ? 18.356 3.701 -22.657 1.00 75.62 209 SER A O 1
ATOM 1390 N N . CYS A 1 210 ? 20.274 4.134 -23.719 1.00 71.75 210 CYS A N 1
ATOM 1391 C CA . CYS A 1 210 ? 20.718 5.077 -22.682 1.00 71.75 210 CYS A CA 1
ATOM 1392 C C . CYS A 1 210 ? 21.137 6.448 -23.218 1.00 71.75 210 CYS A C 1
ATOM 1394 O O . CYS A 1 210 ? 21.835 6.561 -24.221 1.00 71.75 210 CYS A O 1
ATOM 1396 N N . HIS A 1 211 ? 20.667 7.510 -22.558 1.00 75.31 211 HIS A N 1
ATOM 1397 C CA . HIS A 1 211 ? 20.876 8.876 -23.037 1.00 75.31 211 HIS A CA 1
ATOM 1398 C C . HIS A 1 211 ? 22.262 9.408 -22.649 1.00 75.31 211 HIS A C 1
ATOM 1400 O O . HIS A 1 211 ? 22.966 9.908 -23.520 1.00 75.31 211 HIS A O 1
ATOM 1406 N N . ALA A 1 212 ? 22.672 9.237 -21.386 1.00 71.38 212 ALA A N 1
ATOM 1407 C CA . ALA A 1 212 ? 23.983 9.608 -20.855 1.00 71.38 212 ALA A CA 1
ATOM 1408 C C . ALA A 1 212 ? 24.557 8.502 -19.941 1.00 71.38 212 ALA A C 1
ATOM 1410 O O . ALA A 1 212 ? 24.183 8.351 -18.783 1.00 71.38 212 ALA A O 1
ATOM 1411 N N . GLY A 1 213 ? 25.485 7.703 -20.456 1.00 73.06 213 GLY A N 1
ATOM 1412 C CA . GLY A 1 213 ? 26.202 6.631 -19.752 1.00 73.06 213 GLY A CA 1
ATOM 1413 C C . GLY A 1 213 ? 26.359 5.322 -20.554 1.00 73.06 213 GLY A C 1
ATOM 1414 O O . GLY A 1 213 ? 26.059 5.244 -21.745 1.00 73.06 213 GLY A O 1
ATOM 1415 N N . SER A 1 214 ? 26.917 4.276 -19.948 1.00 76.94 214 SER A N 1
ATOM 1416 C CA . SER A 1 214 ? 27.349 3.078 -20.693 1.00 76.94 214 SER A CA 1
ATOM 1417 C C . SER A 1 214 ? 26.241 2.035 -20.863 1.00 76.94 214 SER A C 1
ATOM 1419 O O . SER A 1 214 ? 25.584 1.677 -19.889 1.00 76.94 214 SER A O 1
ATOM 1421 N N . CYS A 1 215 ? 26.080 1.470 -22.067 1.00 75.06 215 CYS A N 1
ATOM 1422 C CA . CYS A 1 215 ? 25.192 0.321 -22.308 1.00 75.06 215 CYS A CA 1
ATOM 1423 C C . CYS A 1 215 ? 25.974 -0.961 -22.582 1.00 75.06 215 CYS A C 1
ATOM 1425 O O . CYS A 1 215 ? 26.906 -0.975 -23.385 1.00 75.06 215 CYS A O 1
ATOM 1427 N N . ARG A 1 216 ? 25.534 -2.067 -21.983 1.00 78.00 216 ARG A N 1
ATOM 1428 C CA . ARG A 1 216 ? 25.940 -3.433 -22.311 1.00 78.00 216 ARG A CA 1
ATOM 1429 C C . ARG A 1 216 ? 24.709 -4.279 -22.614 1.00 78.00 216 ARG A C 1
ATOM 1431 O O . ARG A 1 216 ? 23.931 -4.510 -21.697 1.00 78.00 216 ARG A O 1
ATOM 1438 N N . CYS A 1 217 ? 24.539 -4.785 -23.832 1.00 75.06 217 CYS A N 1
ATOM 1439 C CA . CYS A 1 217 ? 23.555 -5.842 -24.103 1.00 75.06 217 CYS A CA 1
ATOM 1440 C C . CYS A 1 217 ? 24.279 -7.160 -24.455 1.00 75.06 217 CYS A C 1
ATOM 1442 O O . CYS A 1 217 ? 25.233 -7.166 -25.230 1.00 75.06 217 CYS A O 1
ATOM 1444 N N . PHE A 1 218 ? 23.840 -8.290 -23.897 1.00 78.00 218 PHE A N 1
ATOM 1445 C CA . PHE A 1 218 ? 24.399 -9.606 -24.229 1.00 78.00 218 PHE A CA 1
ATOM 1446 C C . PHE A 1 218 ? 23.748 -10.178 -25.496 1.00 78.00 218 PHE A C 1
ATOM 1448 O O . PHE A 1 218 ? 24.470 -10.523 -26.421 1.00 78.00 218 PHE A O 1
ATOM 1455 N N . ALA A 1 219 ? 22.413 -10.174 -25.585 1.00 73.81 219 ALA A N 1
ATOM 1456 C CA . ALA A 1 219 ? 21.648 -10.548 -26.775 1.00 73.81 219 ALA A CA 1
ATOM 1457 C C . ALA A 1 219 ? 20.568 -9.494 -27.110 1.00 73.81 219 ALA A C 1
ATOM 1459 O O . ALA A 1 219 ? 19.706 -9.221 -26.275 1.00 73.81 219 ALA A O 1
ATOM 1460 N N . GLY A 1 220 ? 20.595 -8.908 -28.314 1.00 77.44 220 GLY A N 1
ATOM 1461 C CA . GLY A 1 220 ? 19.610 -7.929 -28.808 1.00 77.44 220 GLY A CA 1
ATOM 1462 C C . GLY A 1 220 ? 20.182 -6.539 -29.146 1.00 77.44 220 GLY A C 1
ATOM 1463 O O . GLY A 1 220 ? 21.333 -6.428 -29.554 1.00 77.44 220 GLY A O 1
ATOM 1464 N N . GLY A 1 221 ? 19.376 -5.475 -29.068 1.00 73.75 221 GLY A N 1
ATOM 1465 C CA . GLY A 1 221 ? 19.741 -4.142 -29.588 1.00 73.75 221 GLY A CA 1
ATOM 1466 C C . GLY A 1 221 ? 20.197 -3.143 -28.517 1.00 73.75 221 GLY A C 1
ATOM 1467 O O . GLY A 1 221 ? 19.481 -2.939 -27.543 1.00 73.75 221 GLY A O 1
ATOM 1468 N N . CYS A 1 222 ? 21.339 -2.476 -28.713 1.00 73.19 222 CYS A N 1
ATOM 1469 C CA . CYS A 1 222 ? 21.831 -1.374 -27.872 1.00 73.19 222 CYS A CA 1
ATOM 1470 C C . CYS A 1 222 ? 21.667 -0.017 -28.593 1.00 73.19 222 CYS A C 1
ATOM 1472 O O . CYS A 1 222 ? 22.068 0.094 -29.750 1.00 73.19 222 CYS A O 1
ATOM 1474 N N . GLY A 1 223 ? 21.178 1.024 -27.916 1.00 72.44 223 GLY A N 1
ATOM 1475 C CA . GLY A 1 223 ? 21.179 2.419 -28.383 1.00 72.44 223 GLY A CA 1
ATOM 1476 C C . GLY A 1 223 ? 21.795 3.367 -27.346 1.00 72.44 223 GLY A C 1
ATOM 1477 O O . GLY A 1 223 ? 21.379 3.314 -26.189 1.00 72.44 223 GLY A O 1
ATOM 1478 N N . CYS A 1 224 ? 22.747 4.234 -27.704 1.00 70.19 224 CYS A N 1
ATOM 1479 C CA . CYS A 1 224 ? 23.327 5.205 -26.759 1.00 70.19 224 CYS A CA 1
ATOM 1480 C C . CYS A 1 224 ? 23.521 6.590 -27.383 1.00 70.19 224 CYS A C 1
ATOM 1482 O O . CYS A 1 224 ? 24.184 6.685 -28.396 1.00 70.19 224 CYS A O 1
ATOM 1484 N N . HIS A 1 225 ? 23.047 7.672 -26.757 1.00 71.44 225 HIS A N 1
ATOM 1485 C CA . HIS A 1 225 ? 23.136 9.012 -27.371 1.00 71.44 225 HIS A CA 1
ATOM 1486 C C . HIS A 1 225 ? 24.396 9.818 -26.981 1.00 71.44 225 HIS A C 1
ATOM 1488 O O . HIS A 1 225 ? 24.790 10.719 -27.715 1.00 71.44 225 HIS A O 1
ATOM 1494 N N . ALA A 1 226 ? 25.028 9.560 -25.827 1.00 64.00 226 ALA A N 1
ATOM 1495 C CA . ALA A 1 226 ? 26.159 10.377 -25.346 1.00 64.00 226 ALA A CA 1
ATOM 1496 C C . ALA A 1 226 ? 27.403 9.584 -24.886 1.00 64.00 226 ALA A C 1
ATOM 1498 O O . ALA A 1 226 ? 28.320 10.172 -24.317 1.00 64.00 226 ALA A O 1
ATOM 1499 N N . SER A 1 227 ? 27.461 8.258 -25.082 1.00 64.19 227 SER A N 1
ATOM 1500 C CA . SER A 1 227 ? 28.528 7.410 -24.502 1.00 64.19 227 SER A CA 1
ATOM 1501 C C . SER A 1 227 ? 28.512 5.959 -25.002 1.00 64.19 227 SER A C 1
ATOM 1503 O O . SER A 1 227 ? 27.595 5.540 -25.697 1.00 64.19 227 SER A O 1
ATOM 1505 N N . GLY A 1 228 ? 29.541 5.181 -24.638 1.00 68.81 228 GLY A N 1
ATOM 1506 C CA . GLY A 1 228 ? 29.834 3.867 -25.221 1.00 68.81 228 GLY A CA 1
ATOM 1507 C C . GLY A 1 228 ? 28.758 2.782 -25.049 1.00 68.81 228 GLY A C 1
ATOM 1508 O O . GLY A 1 228 ? 28.334 2.464 -23.931 1.00 68.81 228 GLY A O 1
ATOM 1509 N N . CYS A 1 229 ? 28.402 2.150 -26.171 1.00 71.38 229 CYS A N 1
ATOM 1510 C CA . CYS A 1 229 ? 27.635 0.909 -26.235 1.00 71.38 229 CYS A CA 1
ATOM 1511 C C . CYS A 1 229 ? 28.561 -0.297 -26.460 1.00 71.38 229 CYS A C 1
ATOM 1513 O O . CYS A 1 229 ? 29.485 -0.237 -27.266 1.00 71.38 229 CYS A O 1
ATOM 1515 N N . SER A 1 230 ? 28.264 -1.434 -25.832 1.00 75.25 230 SER A N 1
ATOM 1516 C CA . SER A 1 230 ? 28.867 -2.729 -26.176 1.00 75.25 230 SER A CA 1
ATOM 1517 C C . SER A 1 230 ? 27.785 -3.807 -26.257 1.00 75.25 230 SER A C 1
ATOM 1519 O O . SER A 1 230 ? 27.022 -4.010 -25.315 1.00 75.25 230 SER A O 1
ATOM 1521 N N . CYS A 1 231 ? 27.703 -4.485 -27.397 1.00 73.00 231 CYS A N 1
ATOM 1522 C CA . CYS A 1 231 ? 26.763 -5.575 -27.646 1.00 73.00 231 CYS A CA 1
ATOM 1523 C C . CYS A 1 231 ? 27.579 -6.846 -27.944 1.00 73.00 231 CYS A C 1
ATOM 1525 O O . CYS A 1 231 ? 28.522 -6.783 -28.729 1.00 73.00 231 CYS A O 1
ATOM 1527 N N . HIS A 1 232 ? 27.244 -7.981 -27.316 1.00 77.56 232 HIS A N 1
ATOM 1528 C CA . HIS A 1 232 ? 27.952 -9.253 -27.548 1.00 77.56 232 HIS A CA 1
ATOM 1529 C C . HIS A 1 232 ? 27.313 -10.092 -28.671 1.00 77.56 232 HIS A C 1
ATOM 1531 O O . HIS A 1 232 ? 28.028 -10.708 -29.456 1.00 77.56 232 HIS A O 1
ATOM 1537 N N . ALA A 1 233 ? 25.979 -10.094 -28.763 1.00 72.44 233 ALA A N 1
ATOM 1538 C CA . ALA A 1 233 ? 25.194 -10.726 -29.823 1.00 72.44 233 ALA A CA 1
ATOM 1539 C C . ALA A 1 233 ? 24.016 -9.816 -30.233 1.00 72.44 233 ALA A C 1
ATOM 1541 O O . ALA A 1 233 ? 22.908 -9.922 -29.708 1.00 72.44 233 ALA A O 1
ATOM 1542 N N . GLY A 1 234 ? 24.254 -8.886 -31.162 1.00 71.50 234 GLY A N 1
ATOM 1543 C CA . GLY A 1 234 ? 23.222 -8.002 -31.715 1.00 71.50 234 GLY A CA 1
ATOM 1544 C C . GLY A 1 234 ? 23.765 -6.654 -32.192 1.00 71.50 234 GLY A C 1
ATOM 1545 O O . GLY A 1 234 ? 24.966 -6.511 -32.409 1.00 71.50 234 GLY A O 1
ATOM 1546 N N . SER A 1 235 ? 22.887 -5.670 -32.399 1.00 74.12 235 SER A N 1
ATOM 1547 C CA . SER A 1 235 ? 23.235 -4.396 -33.044 1.00 74.12 235 SER A CA 1
ATOM 1548 C C . SER A 1 235 ? 23.379 -3.247 -32.042 1.00 74.12 235 SER A C 1
ATOM 1550 O O . SER A 1 235 ? 22.418 -2.927 -31.340 1.00 74.12 235 SER A O 1
ATOM 1552 N N . CYS A 1 236 ? 24.534 -2.576 -32.037 1.00 71.06 236 CYS A N 1
ATOM 1553 C CA . CYS A 1 236 ? 24.724 -1.278 -31.383 1.00 71.06 236 CYS A CA 1
ATOM 1554 C C . CYS A 1 236 ? 24.452 -0.133 -32.361 1.00 71.06 236 CYS A C 1
ATOM 1556 O O . CYS A 1 236 ? 24.952 -0.161 -33.484 1.00 71.06 236 CYS A O 1
ATOM 1558 N N . ARG A 1 237 ? 23.749 0.907 -31.911 1.00 71.19 237 ARG A N 1
ATOM 1559 C CA . ARG A 1 237 ? 23.793 2.238 -32.526 1.00 71.19 237 ARG A CA 1
ATOM 1560 C C . ARG A 1 237 ? 24.150 3.279 -31.478 1.00 71.19 237 ARG A C 1
ATOM 1562 O O . ARG A 1 237 ? 23.601 3.250 -30.377 1.00 71.19 237 ARG A O 1
ATOM 1569 N N . CYS A 1 238 ? 25.057 4.168 -31.850 1.00 63.94 238 CYS A N 1
ATOM 1570 C CA . CYS A 1 238 ? 25.295 5.414 -31.143 1.00 63.94 238 CYS A CA 1
ATOM 1571 C C . CYS A 1 238 ? 24.619 6.530 -31.939 1.00 63.94 238 CYS A C 1
ATOM 1573 O O . CYS A 1 238 ? 24.809 6.518 -33.177 1.00 63.94 238 CYS A O 1
#

Radius of gyration: 25.1 Å; chains: 1; bounding box: 57×22×75 Å

Sequence (238 aa):
MSCTTDENVHCLLSPRRDSCRYSESGCGCFAGGCRCFAGGCSCHASGCSCHAGGCGCFAGSCRCFAGGCSCHAGSCRCFAGGCSCHAGSCRCHAGGCRCFAGGCGCHASGCSCHAGSCRCHAGGCRCFAGGCRCFAVGCSCHAGGCHCSVSCCSCLAGFYACCQRRRFCFGCCRCFAGGCSCHASGCSCHAGGCGCFAGSCRCFAGGCSCHAGSCRCFAGGCGCHASGCSCHAGSCRC

Foldseek 3Di:
DDPDDDDQDPQVPDQPAQEHEDDDACEEHDHQEYEYAEANYEYEHQEYEYAEANYEEEHQEYEYAEANYEYEHQEYE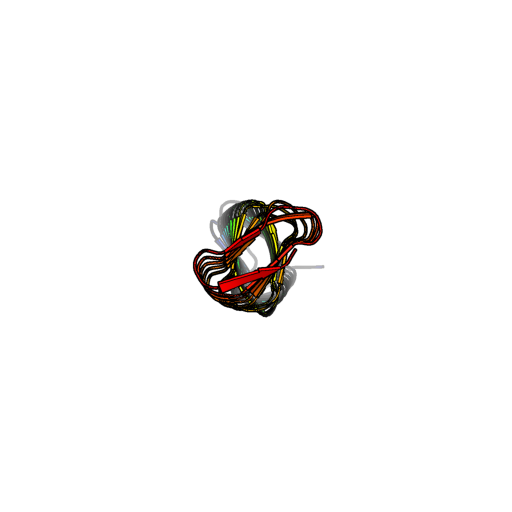YQEAHYEYEHQEYEYNEEHYEYEHQEYEYEYAHYEYEHQEYEYEYEYYEYEHCEYEYAYEHYEYAYQEYEYEDYEYEYEHHDYEYEDEEYEYAEEYEYEEYEYEYADAEYHYEYYEYEYAAHEYEYAAYEYAYEHYEYEYAAEEYEYNHDYYDYNHYDYDD

Secondary structure (DSSP, 8-state):
-----SSS--SSS-TT-SEEEE-STT-EEEEEEEEE-STT-EEEEEEEEE-SSS-EEEEEEEEE-SSS-EEEEEEEEE-SSS-EEEEEEEEE-SSSEEEEEEEEEEEEEEEEEEEEEEEEEEEEEEEEEEEEEEEEEEEEEEEEEEEE-SEEEEE-SSEEEE-SS--EESSEEEEEES-EEESSS-EEEEES-EEEEES-EEEEEEEEEEEES-EEEEEEEEEESSS-EEEEES-EE-

pLDDT: mean 70.21, std 12.1, range [29.92, 88.44]